Protein AF-A0A2X0PGD8-F1 (afdb_monomer)

Mean predicted aligned error: 7.4 Å

Radius of gyration: 25.06 Å; Cα contacts (8 Å, |Δi|>4): 424; chains: 1; bounding box: 66×35×77 Å

Sequence (257 aa):
MAQQRSFQKYVSKHHENDLFDAVASFIPDNLDELHLWSYNIDVDNLDEENVSFDDMKVEQVFVNGDTLTNDIEFDVLVSGAIYFSKCDRHNDYEDSCNAWFRVNCRATIDGELKNFKVHDVETYDKKKNRFHRRLSDALVPIISSEDVEFEAEQFLKLYFPVAMEIPQRIDPLLIAEKMGLTVEYHEISEDGNIFGQIYFHDALLDGKEIKAKTILIDPRVIESRGIGGLNNTIMHECVHWHKHRLAWTNVKYLDTK

Organism: NCBI:txid1358

Solvent-accessible surface area (backbone atoms only — not comparable to full-atom values): 14794 Å² total; per-residue (Å²): 130,84,79,82,49,34,51,46,62,48,46,55,72,75,41,44,65,66,53,46,55,52,51,53,61,47,46,59,83,38,53,90,77,48,90,72,73,59,96,87,50,72,66,94,74,64,60,54,90,41,51,48,68,45,80,72,41,78,76,47,57,46,36,46,49,83,55,91,63,50,56,41,48,32,38,38,32,33,35,28,36,38,38,39,52,48,80,58,101,85,50,78,46,76,52,68,44,80,49,48,33,34,36,34,33,36,30,32,55,72,51,48,84,37,76,73,40,79,77,47,77,43,77,58,52,91,86,65,74,94,56,89,50,39,26,44,55,55,43,39,66,66,77,53,88,86,43,49,67,58,53,52,50,53,52,34,57,72,58,44,45,65,58,79,78,44,95,64,86,84,58,42,66,61,35,32,49,72,71,68,35,44,81,45,78,43,84,73,39,98,85,61,83,44,49,56,49,64,30,67,48,69,44,74,57,98,87,42,80,42,54,47,45,29,33,40,29,19,66,65,33,40,80,76,48,31,70,67,39,42,43,48,41,51,41,51,40,47,50,46,50,73,55,34,42,70,31,57,52,24,47,78,53,53,68,64,128

Foldseek 3Di:
DPDDQFLLVLCCVPCVVVVQVQVQVVCLVQQVQPPDDDPPDPSVDAHSVQKGKDPKDFDDKWWAQPDQAQKIKIKTKIKTKIKGWDDDPPDIDIDIDIFIKIWIWIFGPQLDTHPIDTDDMDGDDPPDDPHPFTADRLRFTDADPVCPVVVVQVLCCQQPVVCVVDPDDDDLVSSLVSVVAAEDEDQDDPVSPDAKDAALAWDADPNDIDHHRYMYGHPCLCVVPNPVSVSVRSVVNSVCCRRCSNSPNNVVSSPDD

pLDDT: mean 87.61, std 11.21, range [31.97, 98.06]

Structure (mmCIF, N/CA/C/O backbone):
data_AF-A0A2X0PGD8-F1
#
_entry.id   AF-A0A2X0PGD8-F1
#
loop_
_atom_site.group_PDB
_atom_site.id
_atom_site.type_symbol
_atom_site.label_atom_id
_atom_site.label_alt_id
_atom_site.label_comp_id
_atom_site.label_asym_id
_atom_site.label_entity_id
_atom_site.label_seq_id
_atom_site.pdbx_PDB_ins_code
_atom_site.Cartn_x
_atom_site.Cartn_y
_atom_site.Cartn_z
_atom_site.occupancy
_atom_site.B_iso_or_equiv
_atom_site.auth_seq_id
_atom_site.auth_comp_id
_atom_site.auth_asym_id
_atom_site.auth_atom_id
_atom_site.pdbx_PDB_model_num
ATOM 1 N N . MET A 1 1 ? 16.081 -0.893 18.867 1.00 31.97 1 MET A N 1
ATOM 2 C CA . MET A 1 1 ? 15.947 -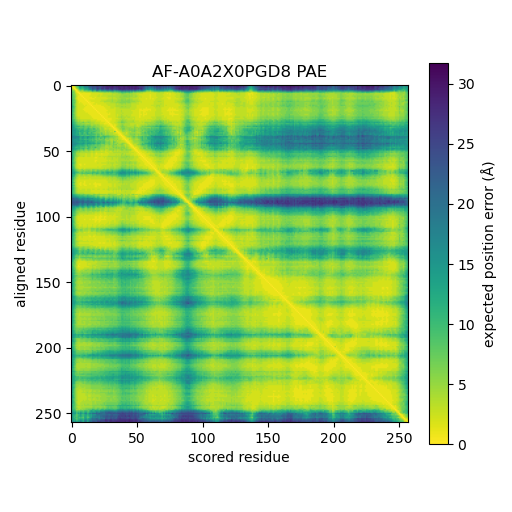0.095 17.631 1.00 31.97 1 MET A CA 1
ATOM 3 C C . MET A 1 1 ? 15.075 -0.900 16.689 1.00 31.97 1 MET A C 1
ATOM 5 O O . MET A 1 1 ? 15.482 -2.000 16.338 1.00 31.97 1 MET A O 1
ATOM 9 N N . ALA A 1 2 ? 13.852 -0.448 16.404 1.00 36.12 2 ALA A N 1
ATOM 10 C CA . ALA A 1 2 ? 12.969 -1.148 15.474 1.00 36.12 2 ALA A CA 1
ATOM 11 C C . ALA A 1 2 ? 13.623 -1.131 14.086 1.00 36.12 2 ALA A C 1
ATOM 13 O O . ALA A 1 2 ? 14.010 -0.066 13.606 1.00 36.12 2 ALA A O 1
ATOM 14 N N . GLN A 1 3 ? 13.829 -2.306 13.496 1.00 46.28 3 GLN A N 1
ATOM 15 C CA . GLN A 1 3 ? 14.356 -2.428 12.144 1.00 46.28 3 GLN A CA 1
ATOM 16 C C . GLN A 1 3 ? 13.395 -1.689 11.202 1.00 46.28 3 GLN A C 1
ATOM 18 O O . GLN A 1 3 ? 12.180 -1.854 11.283 1.00 46.28 3 GLN A O 1
ATOM 23 N N . GLN A 1 4 ? 13.924 -0.767 10.399 1.00 52.00 4 GLN A N 1
ATOM 24 C CA . GLN A 1 4 ? 13.104 0.088 9.549 1.00 52.00 4 GLN A CA 1
ATOM 25 C C . GLN A 1 4 ? 12.560 -0.762 8.390 1.00 52.00 4 GLN A C 1
ATOM 27 O O . GLN A 1 4 ? 13.315 -1.151 7.497 1.00 52.00 4 GLN A O 1
ATOM 32 N N . ARG A 1 5 ? 11.268 -1.095 8.465 1.00 75.56 5 ARG A N 1
ATOM 33 C CA . ARG A 1 5 ? 10.516 -1.873 7.471 1.00 75.56 5 ARG A CA 1
ATOM 34 C C . ARG A 1 5 ? 10.491 -1.122 6.142 1.00 75.56 5 ARG A C 1
ATOM 36 O O . ARG A 1 5 ? 10.136 0.054 6.130 1.00 75.56 5 ARG A O 1
ATOM 43 N N . SER A 1 6 ? 10.872 -1.793 5.059 1.00 87.50 6 SER A N 1
ATOM 44 C CA . SER A 1 6 ? 10.965 -1.186 3.728 1.00 87.50 6 SER A CA 1
ATOM 45 C C . SER A 1 6 ? 10.456 -2.150 2.667 1.00 87.50 6 SER A C 1
ATOM 47 O O . SER A 1 6 ? 11.091 -3.172 2.390 1.00 87.50 6 SER A O 1
ATOM 49 N N . PHE A 1 7 ? 9.299 -1.833 2.090 1.00 90.12 7 PHE A N 1
ATOM 50 C CA . PHE A 1 7 ? 8.720 -2.598 0.993 1.00 90.12 7 PHE A CA 1
ATOM 51 C C . PHE A 1 7 ? 9.596 -2.517 -0.257 1.00 90.12 7 PHE A C 1
ATOM 53 O O . PHE A 1 7 ? 9.789 -3.528 -0.928 1.00 90.12 7 PHE A O 1
ATOM 60 N N . GLN A 1 8 ? 10.220 -1.363 -0.511 1.00 92.50 8 GLN A N 1
ATOM 61 C CA . GLN A 1 8 ? 11.211 -1.217 -1.572 1.00 92.50 8 GLN A CA 1
ATOM 62 C C . GLN A 1 8 ? 12.334 -2.247 -1.430 1.00 92.50 8 GLN A C 1
ATOM 64 O O . GLN A 1 8 ? 12.582 -2.998 -2.368 1.00 92.50 8 GLN A O 1
ATOM 69 N N . LYS A 1 9 ? 12.978 -2.336 -0.256 1.00 90.94 9 LYS A N 1
ATOM 70 C CA . LYS A 1 9 ? 14.067 -3.306 -0.037 1.00 90.94 9 LYS A CA 1
ATOM 71 C C . LYS A 1 9 ? 13.612 -4.749 -0.220 1.00 90.94 9 LYS A C 1
ATOM 73 O O . LYS A 1 9 ? 14.384 -5.561 -0.719 1.00 90.94 9 LYS A O 1
ATOM 78 N N . TYR A 1 10 ? 12.387 -5.068 0.193 1.00 90.25 10 TYR A N 1
ATOM 79 C CA . TYR A 1 10 ? 11.816 -6.395 -0.011 1.00 90.25 10 TYR A CA 1
ATOM 80 C C . TYR A 1 10 ? 11.691 -6.718 -1.507 1.00 90.25 10 TYR A C 1
ATOM 82 O O . TYR A 1 10 ? 12.213 -7.737 -1.952 1.00 90.25 10 TYR A O 1
ATOM 90 N N . VAL A 1 11 ? 11.075 -5.827 -2.292 1.00 92.00 11 VAL A N 1
ATOM 91 C CA . VAL A 1 11 ? 10.918 -6.006 -3.745 1.00 92.00 11 VAL A CA 1
ATOM 92 C C . VAL A 1 11 ? 12.282 -6.130 -4.427 1.00 92.00 11 VAL A C 1
ATOM 94 O O . VAL A 1 11 ? 12.484 -7.067 -5.193 1.00 92.00 11 VAL A O 1
ATOM 97 N N . SER A 1 12 ? 13.241 -5.264 -4.081 1.00 92.31 12 SER A N 1
ATOM 98 C CA . SER A 1 12 ? 14.609 -5.329 -4.612 1.00 92.31 12 SER A CA 1
ATOM 99 C C . SER A 1 12 ? 15.312 -6.650 -4.314 1.00 92.31 12 SER A C 1
ATOM 101 O O . SER A 1 12 ? 16.103 -7.094 -5.122 1.00 92.31 12 SER A O 1
ATOM 103 N N . LYS A 1 13 ? 15.062 -7.277 -3.160 1.00 91.19 13 LYS A N 1
ATOM 104 C CA . LYS A 1 13 ? 15.737 -8.525 -2.771 1.00 91.19 13 LYS A CA 1
ATOM 105 C C . LYS A 1 13 ? 15.087 -9.768 -3.383 1.00 91.19 13 LYS A C 1
ATOM 107 O O . LYS A 1 13 ? 15.774 -10.754 -3.623 1.00 91.19 13 LYS A O 1
ATOM 112 N N . HIS A 1 14 ? 13.766 -9.756 -3.551 1.00 90.94 14 HIS A N 1
ATOM 113 C CA . HIS A 1 14 ? 12.995 -10.960 -3.874 1.00 90.94 14 HIS A CA 1
ATOM 114 C C . HIS A 1 14 ? 12.517 -11.036 -5.326 1.00 90.94 14 HIS A C 1
ATOM 116 O O . HIS A 1 14 ? 12.265 -12.140 -5.795 1.00 90.94 14 HIS A O 1
ATOM 122 N N . HIS A 1 15 ? 12.418 -9.902 -6.024 1.00 93.69 15 HIS A N 1
ATOM 123 C CA . HIS A 1 15 ? 11.853 -9.813 -7.375 1.00 93.69 15 HIS A CA 1
ATOM 124 C C . HIS A 1 15 ? 12.765 -9.070 -8.357 1.00 93.69 15 HIS A C 1
ATOM 126 O O . HIS A 1 15 ? 12.302 -8.575 -9.378 1.00 93.69 15 HIS A O 1
ATOM 132 N N . GLU A 1 16 ? 14.065 -8.977 -8.063 1.00 93.94 16 GLU A N 1
ATOM 133 C CA . GLU A 1 16 ? 15.040 -8.341 -8.957 1.00 93.94 16 GLU A CA 1
ATOM 134 C C . GLU A 1 16 ? 15.047 -8.995 -10.341 1.00 93.94 16 GLU A C 1
ATOM 136 O O . GLU A 1 16 ? 14.894 -8.300 -11.338 1.00 93.94 16 GLU A O 1
ATOM 141 N N . ASN A 1 17 ? 15.121 -10.327 -10.400 1.00 95.62 17 ASN A N 1
ATOM 142 C CA . ASN A 1 17 ? 15.120 -11.058 -11.669 1.00 95.62 17 ASN A CA 1
ATOM 143 C C . ASN A 1 17 ? 13.813 -10.853 -12.445 1.00 95.62 17 ASN A C 1
ATOM 145 O O . ASN A 1 17 ? 13.858 -10.586 -13.637 1.00 95.62 17 ASN A O 1
ATOM 149 N N . ASP A 1 18 ? 12.657 -10.901 -11.770 1.00 96.81 18 ASP A N 1
ATOM 150 C CA . ASP A 1 18 ? 11.362 -10.698 -12.434 1.00 96.81 18 ASP A CA 1
ATOM 151 C C . ASP A 1 18 ? 11.256 -9.293 -13.060 1.00 96.81 18 ASP A C 1
ATOM 153 O O . ASP A 1 18 ? 10.680 -9.119 -14.134 1.00 96.81 18 ASP A O 1
ATOM 157 N N . LEU A 1 19 ? 11.803 -8.278 -12.379 1.00 97.38 19 LEU A N 1
ATOM 158 C CA . LEU A 1 19 ? 11.851 -6.899 -12.871 1.00 97.38 19 LEU A CA 1
ATOM 159 C C . LEU A 1 19 ? 12.848 -6.747 -14.022 1.00 97.38 19 LEU A C 1
ATOM 161 O O . LEU A 1 19 ? 12.534 -6.085 -15.011 1.00 97.38 19 LEU A O 1
ATOM 165 N N . PHE A 1 20 ? 14.024 -7.363 -13.893 1.00 97.31 20 PHE A N 1
ATOM 166 C CA . PHE A 1 20 ? 15.056 -7.355 -14.921 1.00 97.31 20 PHE A CA 1
ATOM 167 C C . PHE A 1 20 ? 14.544 -7.994 -16.209 1.00 97.31 20 PHE A C 1
ATOM 169 O O . PHE A 1 20 ? 14.575 -7.350 -17.253 1.00 97.31 20 PHE A O 1
ATOM 176 N N . ASP A 1 21 ? 13.995 -9.207 -16.124 1.00 96.81 21 ASP A N 1
ATOM 177 C CA . ASP A 1 21 ? 13.485 -9.956 -17.272 1.00 96.81 21 ASP A CA 1
ATOM 178 C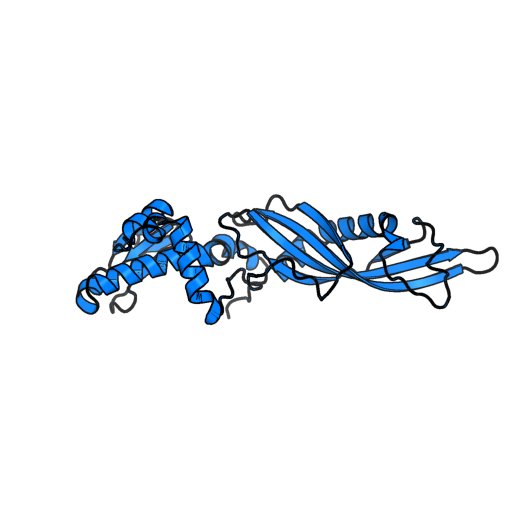 C . ASP A 1 21 ? 12.382 -9.174 -17.999 1.00 96.81 21 ASP A C 1
ATOM 180 O O . ASP A 1 21 ? 12.345 -9.136 -19.232 1.00 96.81 21 ASP A O 1
ATOM 184 N N . ALA A 1 22 ? 11.504 -8.501 -17.248 1.00 97.12 22 ALA A N 1
ATOM 185 C CA . ALA A 1 22 ? 10.444 -7.682 -17.823 1.00 97.12 22 ALA A CA 1
ATOM 186 C C . ALA A 1 22 ? 10.979 -6.456 -18.577 1.00 97.12 22 ALA A C 1
ATOM 188 O O . ALA A 1 22 ? 10.507 -6.162 -19.674 1.00 97.12 22 ALA A O 1
ATOM 189 N N . VAL A 1 23 ? 11.964 -5.746 -18.018 1.00 96.56 23 VAL A N 1
ATOM 190 C CA . VAL A 1 23 ? 12.560 -4.571 -18.676 1.00 96.56 23 VAL A CA 1
ATOM 191 C C . VAL A 1 23 ? 13.444 -4.977 -19.852 1.00 96.56 23 VAL A C 1
ATOM 193 O O . VAL A 1 23 ? 13.346 -4.374 -20.918 1.00 96.56 23 VAL A O 1
ATOM 196 N N . ALA A 1 24 ? 14.252 -6.024 -19.696 1.00 94.94 24 ALA A N 1
ATOM 197 C CA . ALA A 1 24 ? 15.089 -6.560 -20.762 1.00 94.94 24 ALA A CA 1
ATOM 198 C C . ALA A 1 24 ? 14.248 -7.038 -21.956 1.00 94.94 24 ALA A C 1
ATOM 200 O O . ALA A 1 24 ? 14.644 -6.824 -23.095 1.00 94.94 24 ALA A O 1
ATOM 201 N N . SER A 1 25 ? 13.065 -7.614 -21.707 1.00 94.06 25 SER A N 1
ATOM 202 C CA . SER A 1 25 ? 12.127 -7.999 -22.772 1.00 94.06 25 SER A CA 1
ATOM 203 C C . SER A 1 25 ? 11.407 -6.801 -23.402 1.00 94.06 25 SER A C 1
ATOM 205 O O . SER A 1 25 ? 11.038 -6.860 -24.566 1.00 94.06 25 SER A O 1
ATOM 207 N N . PHE A 1 26 ? 11.202 -5.710 -22.656 1.00 94.06 26 PHE A N 1
ATOM 208 C CA . PHE A 1 26 ? 10.550 -4.496 -23.159 1.00 94.06 26 PHE A CA 1
ATOM 209 C C . PHE A 1 26 ? 11.436 -3.710 -24.135 1.00 94.06 26 PHE A C 1
ATOM 211 O O . PHE A 1 26 ? 10.928 -3.135 -25.093 1.00 94.06 26 PHE A O 1
ATOM 218 N N . ILE A 1 27 ? 12.748 -3.658 -23.890 1.00 92.12 27 ILE A N 1
ATOM 219 C CA . ILE A 1 27 ? 13.671 -2.777 -24.620 1.00 92.12 27 ILE A CA 1
ATOM 220 C C . ILE A 1 27 ? 13.708 -3.046 -26.138 1.00 92.12 27 ILE A C 1
ATOM 222 O O . ILE A 1 27 ? 13.494 -2.085 -26.878 1.00 92.12 27 ILE A O 1
ATOM 226 N N . PRO A 1 28 ? 13.930 -4.287 -26.624 1.00 87.31 28 PRO A N 1
ATOM 227 C CA . PRO A 1 28 ? 14.008 -4.567 -28.060 1.00 87.31 28 PRO A CA 1
ATOM 228 C C . PRO A 1 28 ? 12.726 -4.198 -28.816 1.00 87.31 28 PRO A C 1
ATOM 230 O O . PRO A 1 28 ? 12.788 -3.572 -29.868 1.00 87.31 28 PRO A O 1
ATOM 233 N N . ASP A 1 29 ? 11.562 -4.482 -28.227 1.00 87.38 29 ASP A N 1
ATOM 234 C CA . ASP A 1 29 ? 10.258 -4.227 -28.852 1.00 87.38 29 ASP A CA 1
ATOM 235 C C . ASP A 1 29 ? 9.881 -2.730 -28.899 1.00 87.38 29 ASP A C 1
ATOM 237 O O . ASP A 1 29 ? 8.901 -2.360 -29.549 1.00 87.38 29 ASP A O 1
ATOM 241 N N . ASN A 1 30 ? 10.610 -1.860 -28.185 1.00 88.69 30 ASN A N 1
ATOM 242 C CA . ASN A 1 30 ? 10.226 -0.460 -27.962 1.00 88.69 30 ASN A CA 1
ATOM 243 C C . ASN A 1 30 ? 11.381 0.532 -28.173 1.00 88.69 30 ASN A C 1
ATOM 245 O O . ASN A 1 30 ? 11.340 1.630 -27.616 1.00 88.69 30 ASN A O 1
ATOM 249 N N . LEU A 1 31 ? 12.400 0.185 -28.972 1.00 84.00 31 LEU A N 1
ATOM 250 C CA . LEU A 1 31 ? 13.581 1.034 -29.202 1.00 84.00 31 LEU A CA 1
ATOM 251 C C . LEU A 1 31 ? 13.226 2.478 -29.598 1.00 84.00 31 LEU A C 1
ATOM 253 O O . LEU A 1 31 ? 13.825 3.408 -29.067 1.00 84.00 31 LEU A O 1
ATOM 257 N N . ASP A 1 32 ? 12.202 2.673 -30.435 1.00 80.88 32 ASP A N 1
ATOM 258 C CA . ASP A 1 32 ? 11.732 4.000 -30.870 1.00 80.88 32 ASP A CA 1
ATOM 259 C C . ASP A 1 32 ? 11.193 4.874 -29.718 1.00 80.88 32 ASP A C 1
ATOM 261 O O . ASP A 1 32 ? 11.195 6.106 -29.792 1.00 80.88 32 ASP A O 1
ATOM 265 N N . GLU A 1 33 ? 10.695 4.251 -28.645 1.00 82.12 33 GLU A N 1
ATOM 266 C CA . GLU A 1 33 ? 10.201 4.949 -27.452 1.00 82.12 33 GLU A CA 1
ATOM 267 C C . GLU A 1 33 ? 11.322 5.265 -26.458 1.00 82.12 33 GLU A C 1
ATOM 269 O O . GLU A 1 33 ? 11.192 6.159 -25.611 1.00 82.12 33 GLU A O 1
ATOM 274 N N . LEU A 1 34 ? 12.432 4.533 -26.548 1.00 81.06 34 LEU A N 1
ATOM 275 C CA . LEU A 1 34 ? 13.621 4.789 -25.763 1.00 81.06 34 LEU A CA 1
ATOM 276 C C . LEU A 1 34 ? 14.305 6.004 -26.386 1.00 81.06 34 LEU A C 1
ATOM 278 O O . LEU A 1 34 ? 14.819 5.954 -27.495 1.00 81.06 34 LEU A O 1
ATOM 282 N N . HIS A 1 35 ? 14.323 7.131 -25.675 1.00 76.19 35 HIS A N 1
ATOM 283 C CA . HIS A 1 35 ? 15.084 8.319 -26.075 1.00 76.19 35 HIS A CA 1
ATOM 284 C C . HIS A 1 35 ? 16.604 8.081 -25.937 1.00 76.19 35 HIS A C 1
ATOM 286 O O . HIS A 1 35 ? 17.286 8.769 -25.170 1.00 76.19 35 HIS A O 1
ATOM 292 N N . LEU A 1 36 ? 17.116 7.063 -26.635 1.00 81.44 36 LEU A N 1
ATOM 293 C CA . LEU A 1 36 ? 18.520 6.689 -26.709 1.00 81.44 36 LEU A CA 1
ATOM 294 C C . LEU A 1 36 ? 19.302 7.814 -27.379 1.00 81.44 36 LEU A C 1
ATOM 296 O O . LEU A 1 36 ? 18.790 8.563 -28.211 1.00 81.44 36 LEU A O 1
ATOM 300 N N . TRP A 1 37 ? 20.567 7.941 -27.007 1.00 79.50 37 TRP A N 1
ATOM 301 C CA . TRP A 1 37 ? 21.459 8.901 -27.634 1.00 79.50 37 TRP A CA 1
ATOM 302 C C . TRP A 1 37 ? 22.889 8.377 -27.597 1.00 79.50 37 TRP A C 1
ATOM 304 O O . TRP A 1 37 ? 23.337 7.824 -26.594 1.00 79.50 37 TRP A O 1
ATOM 314 N N . SER A 1 38 ? 23.612 8.581 -28.695 1.00 81.38 38 SER A N 1
ATOM 315 C CA . SER A 1 38 ? 25.042 8.310 -28.801 1.00 81.38 38 SER A CA 1
ATOM 316 C C . SER A 1 38 ? 25.682 9.299 -29.766 1.00 81.38 38 SER A C 1
ATOM 318 O O . SER A 1 38 ? 25.062 9.749 -30.729 1.00 81.38 38 SER A O 1
ATOM 320 N N . TYR A 1 39 ? 26.939 9.653 -29.501 1.00 77.69 39 TYR A N 1
ATOM 321 C CA . TYR A 1 39 ? 27.748 10.448 -30.429 1.00 77.69 39 TYR A CA 1
ATOM 322 C C . TYR A 1 39 ? 28.462 9.587 -31.478 1.00 77.69 39 TYR A C 1
ATOM 324 O O . TYR A 1 39 ? 28.937 10.124 -32.478 1.00 77.69 39 TYR A O 1
ATOM 332 N N . ASN A 1 40 ? 28.565 8.278 -31.238 1.00 79.62 40 ASN A N 1
ATOM 333 C CA . ASN A 1 40 ? 29.384 7.357 -32.026 1.00 79.62 40 ASN A CA 1
ATOM 334 C C . ASN A 1 40 ? 28.542 6.355 -32.824 1.00 79.62 40 ASN A C 1
ATOM 336 O O . ASN A 1 40 ? 29.011 5.848 -33.841 1.00 79.62 40 ASN A O 1
ATOM 340 N N . ILE A 1 41 ? 27.316 6.076 -32.374 1.00 80.31 41 ILE A N 1
ATOM 341 C CA . ILE A 1 41 ? 26.418 5.084 -32.962 1.00 80.31 41 ILE A CA 1
ATOM 342 C C . ILE A 1 41 ? 25.120 5.772 -33.391 1.00 80.31 41 ILE A C 1
ATOM 344 O O . ILE A 1 41 ? 24.530 6.545 -32.640 1.00 80.31 41 ILE A O 1
ATOM 348 N N . ASP A 1 42 ? 24.677 5.480 -34.612 1.00 79.12 42 ASP A N 1
ATOM 349 C CA . ASP A 1 42 ? 23.350 5.860 -35.100 1.00 79.12 42 ASP A CA 1
ATOM 350 C C . ASP A 1 42 ? 22.292 4.968 -34.436 1.00 79.12 42 ASP A C 1
ATOM 352 O O . ASP A 1 42 ? 22.030 3.857 -34.906 1.00 79.12 42 ASP A O 1
ATOM 356 N N . VAL A 1 43 ? 21.772 5.436 -33.297 1.00 78.00 43 VAL A N 1
ATOM 357 C CA . VAL A 1 43 ? 20.822 4.706 -32.442 1.00 78.00 43 VAL A CA 1
ATOM 358 C C . VAL A 1 43 ? 19.450 4.513 -33.090 1.00 78.00 43 VAL A C 1
ATOM 360 O O . VAL A 1 43 ? 18.759 3.564 -32.740 1.00 78.00 43 VAL A O 1
ATOM 363 N N . ASP A 1 44 ? 19.100 5.343 -34.079 1.00 75.75 44 ASP A N 1
ATOM 364 C CA . ASP A 1 44 ? 17.830 5.263 -34.816 1.00 75.75 44 ASP A CA 1
ATOM 365 C C . ASP A 1 44 ? 17.802 4.076 -35.806 1.00 75.75 44 ASP A C 1
ATOM 367 O O . ASP A 1 44 ? 16.763 3.758 -36.376 1.00 75.75 44 ASP A O 1
ATOM 371 N N . ASN A 1 45 ? 18.949 3.423 -36.041 1.00 75.94 45 ASN A N 1
ATOM 372 C CA . ASN A 1 45 ? 19.105 2.274 -36.941 1.00 75.94 45 ASN A CA 1
ATOM 373 C C . ASN A 1 45 ? 19.859 1.118 -36.252 1.00 75.94 45 ASN A C 1
ATOM 375 O O . ASN A 1 45 ? 20.800 0.553 -36.828 1.00 75.94 45 ASN A O 1
ATOM 379 N N . LEU A 1 46 ? 19.509 0.823 -34.997 1.00 77.69 46 LEU A N 1
ATOM 380 C CA . LEU A 1 46 ? 20.024 -0.328 -34.254 1.00 77.69 46 LEU A CA 1
ATOM 381 C C . LEU A 1 46 ? 19.185 -1.579 -34.522 1.00 77.69 46 LEU A C 1
ATOM 383 O O . LEU A 1 46 ? 17.959 -1.526 -34.514 1.00 77.69 46 LEU A O 1
ATOM 387 N N . ASP A 1 47 ? 19.862 -2.711 -34.708 1.00 79.56 47 ASP A N 1
ATOM 388 C CA . ASP A 1 47 ? 19.206 -4.016 -34.680 1.00 79.56 47 ASP A CA 1
ATOM 389 C C . ASP A 1 47 ? 18.966 -4.428 -33.222 1.00 79.56 47 ASP A C 1
ATOM 391 O O . ASP A 1 47 ? 19.852 -4.278 -32.378 1.00 79.56 47 ASP A O 1
ATOM 395 N N . GLU A 1 48 ? 17.798 -5.005 -32.945 1.00 78.25 48 GLU A N 1
ATOM 396 C CA . GLU A 1 48 ? 17.386 -5.499 -31.622 1.00 78.25 48 GLU A CA 1
ATOM 397 C C . GLU A 1 48 ? 18.428 -6.424 -30.968 1.00 78.25 48 GLU A C 1
ATOM 399 O O . GLU A 1 48 ? 18.680 -6.333 -29.769 1.00 78.25 48 GLU A O 1
ATOM 404 N N . GLU A 1 49 ? 19.090 -7.275 -31.762 1.00 81.75 49 GLU A N 1
ATOM 405 C CA . GLU A 1 49 ? 20.112 -8.227 -31.297 1.00 81.75 49 GLU A CA 1
ATOM 406 C C . GLU A 1 49 ? 21.376 -7.550 -30.741 1.00 81.75 49 GLU A C 1
ATOM 408 O O . GLU A 1 49 ? 22.144 -8.173 -30.007 1.00 81.75 49 GLU A O 1
ATOM 413 N N . ASN A 1 50 ? 21.596 -6.278 -31.081 1.00 84.50 50 ASN A N 1
ATOM 414 C CA . ASN A 1 50 ? 22.765 -5.513 -30.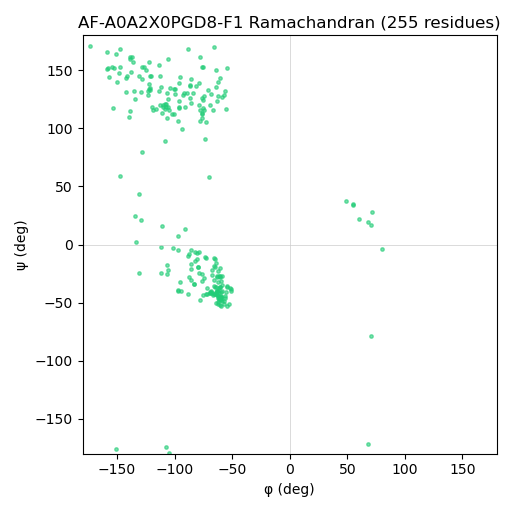660 1.00 84.50 50 ASN A CA 1
ATOM 415 C C . ASN A 1 50 ? 22.495 -4.632 -29.438 1.00 84.50 50 ASN A C 1
ATOM 417 O O . ASN A 1 50 ? 23.365 -3.834 -29.084 1.00 84.50 50 ASN A O 1
ATOM 421 N N . VAL A 1 51 ? 21.319 -4.756 -28.816 1.00 87.56 51 VAL A N 1
ATOM 422 C CA . VAL A 1 51 ? 20.919 -3.997 -27.630 1.00 87.56 51 VAL A CA 1
ATOM 423 C C . VAL A 1 51 ? 20.784 -4.942 -26.440 1.00 87.56 51 VAL A C 1
ATOM 425 O O . VAL A 1 51 ? 20.146 -5.988 -26.520 1.00 87.56 51 VAL A O 1
ATOM 428 N N . SER A 1 52 ? 21.374 -4.571 -25.309 1.00 89.88 52 SER A N 1
ATOM 429 C CA . SER A 1 52 ? 21.240 -5.308 -24.055 1.00 89.88 52 SER A CA 1
ATOM 430 C C . SER A 1 52 ? 21.030 -4.366 -22.874 1.00 89.88 52 SER A C 1
ATOM 432 O O . SER A 1 52 ? 21.290 -3.165 -22.947 1.00 89.88 52 SER A O 1
ATOM 434 N N . PHE A 1 53 ? 20.516 -4.915 -21.777 1.00 93.94 53 PHE A N 1
ATOM 435 C CA . PHE A 1 53 ? 20.220 -4.186 -20.549 1.00 93.94 53 PHE A CA 1
ATOM 436 C C . PHE A 1 53 ? 20.968 -4.823 -19.385 1.00 93.94 53 PHE A C 1
ATOM 438 O O . PHE A 1 53 ? 20.922 -6.041 -19.232 1.00 93.94 53 PHE A O 1
ATOM 445 N N . ASP A 1 54 ? 21.644 -4.011 -18.577 1.00 94.00 54 ASP A N 1
ATOM 446 C CA . ASP A 1 54 ? 22.339 -4.461 -17.368 1.00 94.00 54 ASP A CA 1
ATOM 447 C C . ASP A 1 54 ? 22.393 -3.337 -16.317 1.00 94.00 54 ASP A C 1
ATOM 449 O O . ASP A 1 54 ? 21.799 -2.266 -16.488 1.00 94.00 54 ASP A O 1
ATOM 453 N N . ASP A 1 55 ? 23.078 -3.584 -15.200 1.00 94.50 55 ASP A N 1
ATOM 454 C CA . ASP A 1 55 ? 23.251 -2.647 -14.085 1.00 94.50 55 ASP A CA 1
ATOM 455 C C . ASP A 1 55 ? 21.909 -2.135 -13.525 1.00 94.50 55 ASP A C 1
ATOM 457 O O . ASP A 1 55 ? 21.781 -0.986 -13.082 1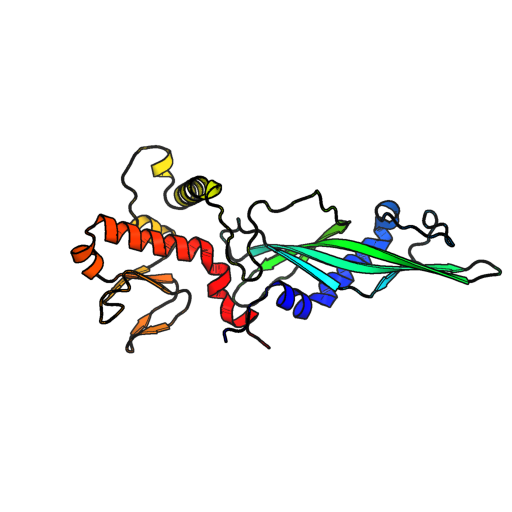.00 94.50 55 ASP A O 1
ATOM 461 N N . MET A 1 56 ? 20.880 -2.993 -13.545 1.00 96.44 56 MET A N 1
ATOM 462 C CA . MET A 1 56 ? 19.554 -2.628 -13.063 1.00 96.44 56 MET A CA 1
ATOM 463 C C . MET A 1 56 ? 19.582 -2.329 -11.563 1.00 96.44 56 MET A C 1
ATOM 465 O O . MET A 1 56 ? 20.108 -3.084 -10.748 1.00 96.44 56 MET A O 1
ATOM 469 N N . LYS A 1 57 ? 18.916 -1.245 -11.175 1.00 96.25 57 LYS A N 1
ATOM 470 C CA . LYS A 1 57 ? 18.714 -0.863 -9.787 1.00 96.25 57 LYS A CA 1
ATOM 471 C C . LYS A 1 57 ? 17.280 -0.430 -9.541 1.00 96.25 57 LYS A C 1
ATOM 473 O O . LYS A 1 57 ? 16.734 0.425 -10.232 1.00 96.25 57 LYS A O 1
ATOM 478 N N . VAL A 1 58 ? 16.684 -0.961 -8.476 1.00 96.25 58 VAL A N 1
ATOM 479 C CA . VAL A 1 58 ? 15.393 -0.479 -7.973 1.00 96.25 58 VAL A CA 1
ATOM 480 C C . VAL A 1 58 ? 15.596 0.840 -7.231 1.00 96.25 58 VAL A C 1
ATOM 482 O O . VAL A 1 58 ? 16.192 0.884 -6.151 1.00 96.25 58 VAL A O 1
ATOM 485 N N . GLU A 1 59 ? 15.064 1.919 -7.793 1.00 95.19 59 GLU A N 1
ATOM 486 C CA . GLU A 1 59 ? 15.186 3.263 -7.229 1.00 95.19 59 GLU A CA 1
ATOM 487 C C . GLU A 1 59 ? 14.064 3.570 -6.240 1.00 95.19 59 GLU A C 1
ATOM 489 O O . GLU A 1 59 ? 14.318 4.137 -5.175 1.00 95.19 59 GLU A O 1
ATOM 494 N N . GLN A 1 60 ? 12.824 3.191 -6.566 1.00 93.25 60 GLN A N 1
ATOM 495 C CA . GLN A 1 60 ? 11.664 3.498 -5.732 1.00 93.25 60 GLN A CA 1
ATOM 496 C C . GLN A 1 60 ? 10.489 2.555 -5.993 1.00 93.25 60 GLN A C 1
ATOM 498 O O . GLN A 1 60 ? 10.312 2.072 -7.106 1.00 93.25 60 GLN A O 1
ATOM 503 N N . VAL A 1 61 ? 9.643 2.344 -4.982 1.00 93.94 61 VAL A N 1
ATOM 504 C CA . VAL A 1 61 ? 8.369 1.624 -5.124 1.00 93.94 61 VAL A CA 1
ATOM 505 C C . VAL A 1 61 ? 7.208 2.513 -4.683 1.00 93.94 61 VAL A C 1
ATOM 507 O O . VAL A 1 61 ? 7.269 3.152 -3.632 1.00 93.94 61 VAL A O 1
ATOM 510 N N . PHE A 1 62 ? 6.141 2.550 -5.479 1.00 92.94 62 PHE A N 1
ATOM 511 C CA . PHE A 1 62 ? 4.904 3.259 -5.164 1.00 92.94 62 PHE A CA 1
ATOM 512 C C . PHE A 1 62 ? 3.740 2.287 -5.098 1.00 92.94 62 PHE A C 1
ATOM 514 O O . PHE A 1 62 ? 3.363 1.715 -6.111 1.00 92.94 62 PHE A O 1
ATOM 521 N N . VAL A 1 63 ? 3.134 2.143 -3.922 1.00 92.31 63 VAL A N 1
ATOM 522 C CA . VAL A 1 63 ? 1.987 1.248 -3.729 1.00 92.31 63 VAL A CA 1
ATOM 523 C C . VAL A 1 63 ? 0.691 2.045 -3.749 1.00 92.31 63 VAL A C 1
ATOM 525 O O . VAL A 1 63 ? 0.586 3.080 -3.079 1.00 92.31 63 VAL A O 1
ATOM 528 N N . ASN A 1 64 ? -0.294 1.550 -4.495 1.00 90.69 64 ASN A N 1
ATOM 529 C CA . ASN A 1 64 ? -1.640 2.101 -4.525 1.00 90.69 64 ASN A CA 1
ATOM 530 C C . ASN A 1 64 ? -2.333 1.895 -3.165 1.00 90.69 64 ASN A C 1
ATOM 532 O O . ASN A 1 64 ? -2.576 0.765 -2.743 1.00 90.69 64 ASN A O 1
ATOM 536 N N . GLY A 1 65 ? -2.646 2.991 -2.472 1.00 84.19 65 GLY A N 1
ATOM 537 C CA . GLY A 1 65 ? -3.278 2.979 -1.153 1.00 84.19 65 GLY A CA 1
ATOM 538 C C . GLY A 1 65 ? -4.802 2.886 -1.163 1.00 84.19 65 GLY A C 1
ATOM 539 O O . GLY A 1 65 ? -5.394 2.761 -0.093 1.00 84.19 65 GLY A O 1
ATOM 540 N N . ASP A 1 66 ? -5.437 2.915 -2.337 1.00 78.62 66 ASP A N 1
ATOM 541 C CA . ASP A 1 66 ? -6.899 2.854 -2.467 1.00 78.62 66 ASP A CA 1
ATOM 542 C C . ASP A 1 66 ? -7.453 1.417 -2.391 1.00 78.62 66 ASP A C 1
ATOM 544 O O . ASP A 1 66 ? -8.667 1.211 -2.348 1.00 78.62 66 ASP A O 1
ATOM 548 N N . THR A 1 67 ? -6.590 0.393 -2.348 1.00 77.62 67 THR A N 1
ATOM 549 C CA . THR A 1 67 ? -7.050 -1.000 -2.267 1.00 77.62 67 THR A CA 1
ATOM 550 C C . THR A 1 67 ? -7.651 -1.336 -0.900 1.00 77.62 67 THR A C 1
ATOM 552 O O . THR A 1 67 ? -7.095 -1.070 0.171 1.00 77.62 67 THR A O 1
ATOM 555 N N . LEU A 1 68 ? -8.813 -1.987 -0.940 1.00 73.94 68 LEU A N 1
ATOM 556 C CA . LEU A 1 68 ? -9.548 -2.500 0.223 1.00 73.94 68 LEU A CA 1
ATOM 557 C C . LEU A 1 68 ? -9.274 -3.980 0.487 1.00 73.94 68 LEU A C 1
ATOM 559 O O . LEU A 1 68 ? -9.714 -4.534 1.494 1.00 73.94 68 LEU A O 1
ATOM 563 N N . THR A 1 69 ? -8.515 -4.605 -0.404 1.00 82.06 69 THR A N 1
ATOM 564 C CA . THR A 1 69 ? -8.167 -6.017 -0.331 1.00 82.06 69 THR A CA 1
ATOM 565 C C . THR A 1 69 ? -6.701 -6.169 0.062 1.00 82.06 69 THR A C 1
ATOM 567 O O . THR A 1 69 ? -6.033 -5.191 0.417 1.00 82.06 69 THR A O 1
ATOM 570 N N . ASN A 1 70 ? -6.233 -7.411 0.049 1.00 85.00 70 ASN A N 1
ATOM 571 C CA . ASN A 1 70 ? -4.818 -7.737 0.141 1.00 85.00 70 ASN A CA 1
ATOM 572 C C . ASN A 1 70 ? -4.146 -7.757 -1.240 1.00 85.00 70 ASN A C 1
ATOM 574 O O . ASN A 1 70 ? -2.924 -7.846 -1.307 1.00 85.00 70 ASN A O 1
ATOM 578 N N . ASP A 1 71 ? -4.920 -7.653 -2.323 1.00 90.31 71 ASP A N 1
ATOM 579 C CA . ASP A 1 71 ? -4.385 -7.493 -3.666 1.00 90.31 71 ASP A CA 1
ATOM 580 C C . ASP A 1 71 ? -3.972 -6.036 -3.856 1.00 90.31 71 ASP A C 1
ATOM 582 O O . ASP A 1 71 ? -4.771 -5.102 -3.710 1.00 90.31 71 ASP A O 1
ATOM 586 N N . ILE A 1 72 ? -2.690 -5.852 -4.139 1.00 91.88 72 ILE A N 1
ATOM 587 C CA . ILE A 1 72 ? -2.065 -4.555 -4.317 1.00 91.88 72 ILE A CA 1
ATOM 588 C C . ILE A 1 72 ? -1.632 -4.381 -5.766 1.00 91.88 72 ILE A C 1
ATOM 590 O O . ILE A 1 72 ? -1.175 -5.312 -6.432 1.00 91.88 72 ILE A O 1
ATOM 594 N N . GLU A 1 73 ? -1.749 -3.146 -6.225 1.00 94.50 73 GLU A N 1
ATOM 595 C CA . GLU A 1 73 ? -1.127 -2.661 -7.447 1.00 94.50 73 GLU A CA 1
ATOM 596 C C . GLU A 1 73 ? -0.048 -1.663 -7.044 1.00 94.50 73 GLU A C 1
ATOM 598 O O . GLU A 1 73 ? -0.246 -0.847 -6.136 1.00 94.50 73 GLU A O 1
ATOM 603 N N . PHE A 1 74 ? 1.116 -1.764 -7.668 1.00 94.75 74 PHE A N 1
ATOM 604 C CA . PHE A 1 74 ? 2.246 -0.917 -7.338 1.00 94.75 74 PHE A CA 1
ATOM 605 C C . PHE A 1 74 ? 3.159 -0.733 -8.538 1.00 94.75 74 PHE A C 1
ATOM 607 O O . PHE A 1 74 ? 3.258 -1.598 -9.400 1.00 94.75 74 PHE A O 1
ATOM 614 N N . ASP A 1 75 ? 3.843 0.399 -8.563 1.00 95.69 75 ASP A N 1
ATOM 615 C CA . ASP A 1 75 ? 4.843 0.716 -9.565 1.00 95.69 75 ASP A CA 1
ATOM 616 C C . ASP A 1 75 ? 6.228 0.564 -8.948 1.00 95.69 75 ASP A C 1
ATOM 618 O O . ASP A 1 75 ? 6.489 1.073 -7.853 1.00 95.69 75 ASP A O 1
ATOM 622 N N . VAL A 1 76 ? 7.131 -0.083 -9.673 1.00 96.50 76 VAL A N 1
ATOM 623 C CA . VAL A 1 76 ? 8.553 -0.146 -9.356 1.00 96.50 76 VAL A CA 1
ATOM 624 C C . VAL A 1 76 ? 9.295 0.729 -10.356 1.00 96.50 76 VAL A C 1
ATOM 626 O O . VAL A 1 76 ? 9.232 0.506 -11.562 1.00 96.50 76 VAL A O 1
ATOM 629 N N . LEU A 1 77 ? 9.975 1.758 -9.857 1.00 96.25 77 LEU A N 1
ATOM 630 C CA . LEU A 1 77 ? 10.907 2.541 -10.653 1.00 96.25 77 LEU A CA 1
ATOM 631 C C . LEU A 1 77 ? 12.264 1.859 -10.638 1.00 96.25 77 LEU A C 1
ATOM 633 O O . LEU A 1 77 ? 12.859 1.693 -9.568 1.00 96.25 77 LEU A O 1
ATOM 637 N N . VAL A 1 78 ? 12.750 1.518 -11.823 1.00 96.94 78 VAL A N 1
ATOM 638 C CA . VAL A 1 78 ? 14.082 0.953 -12.008 1.00 96.94 78 VAL A CA 1
ATOM 639 C C . VAL A 1 78 ? 14.909 1.846 -12.920 1.00 96.94 78 VAL A C 1
ATOM 641 O O . VAL A 1 78 ? 14.385 2.474 -13.839 1.00 96.94 78 VAL A O 1
ATOM 644 N N . SER A 1 79 ? 16.200 1.927 -12.638 1.00 96.12 79 SER A N 1
ATOM 645 C CA . SER A 1 79 ? 17.205 2.520 -13.512 1.00 96.12 79 SER A CA 1
ATOM 646 C C . SER A 1 79 ? 18.146 1.416 -13.990 1.00 96.12 79 SER A C 1
ATOM 648 O O . SER A 1 79 ? 18.263 0.391 -13.324 1.00 96.12 79 SER A O 1
ATOM 650 N N . GLY A 1 80 ? 18.790 1.593 -15.137 1.00 94.69 80 GLY A N 1
ATOM 651 C CA . GLY A 1 80 ? 19.823 0.671 -15.608 1.00 94.69 80 GLY A CA 1
ATOM 652 C C . GLY A 1 80 ? 20.505 1.178 -16.870 1.00 94.69 80 GLY A C 1
ATOM 653 O O . GLY A 1 80 ? 20.077 2.183 -17.454 1.00 94.69 80 GLY A O 1
ATOM 654 N N . ALA A 1 81 ? 21.573 0.495 -17.260 1.00 94.25 81 ALA A N 1
ATOM 655 C CA . ALA A 1 81 ? 22.345 0.811 -18.446 1.00 94.25 81 ALA A CA 1
ATOM 656 C C . ALA A 1 81 ? 21.828 -0.002 -19.636 1.00 94.25 81 ALA A C 1
ATOM 658 O O . ALA A 1 81 ? 21.693 -1.223 -19.573 1.00 94.25 81 ALA A O 1
ATOM 659 N N . ILE A 1 82 ? 21.542 0.694 -20.731 1.00 92.00 82 ILE A N 1
ATOM 660 C CA . ILE A 1 82 ? 21.290 0.082 -22.031 1.00 92.00 82 ILE A CA 1
ATOM 661 C C . ILE A 1 82 ? 22.605 0.135 -22.791 1.00 92.00 82 ILE A C 1
ATOM 663 O O . ILE A 1 82 ? 23.106 1.229 -23.060 1.00 92.00 82 ILE A O 1
ATOM 667 N N . TYR A 1 83 ? 23.146 -1.029 -23.121 1.00 89.81 83 TYR A N 1
ATOM 668 C CA . TYR A 1 83 ? 24.329 -1.176 -23.953 1.00 89.81 83 TYR A CA 1
ATOM 669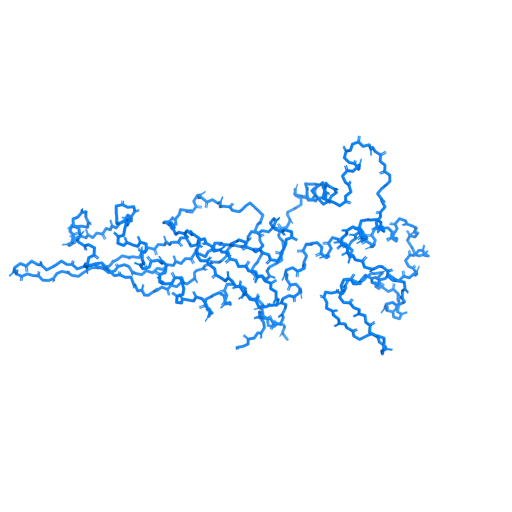 C C . TYR A 1 83 ? 23.897 -1.436 -25.379 1.00 89.81 83 TYR A C 1
ATOM 671 O O . TYR A 1 83 ? 22.961 -2.194 -25.629 1.00 89.81 83 TYR A O 1
ATOM 679 N N . PHE A 1 84 ? 24.591 -0.816 -26.318 1.00 87.75 84 PHE A N 1
ATOM 680 C CA . PHE A 1 84 ? 24.353 -1.062 -27.724 1.00 87.75 84 PHE A CA 1
ATOM 681 C C . PHE A 1 84 ? 25.662 -1.047 -28.494 1.00 87.75 84 PHE A C 1
ATOM 683 O O . PHE A 1 84 ? 26.588 -0.289 -28.191 1.00 87.75 84 PHE A O 1
ATOM 690 N N . SER A 1 85 ? 25.740 -1.924 -29.488 1.00 84.19 85 SER A N 1
ATOM 691 C CA . SER A 1 85 ? 26.939 -2.101 -30.297 1.00 84.19 85 SER A CA 1
ATOM 692 C C . SER A 1 85 ? 26.631 -2.014 -31.785 1.00 84.19 85 SER A C 1
ATOM 694 O O . SER A 1 85 ? 25.516 -2.267 -32.239 1.00 84.19 85 SER A O 1
ATOM 696 N N . LYS A 1 86 ? 27.628 -1.611 -32.568 1.00 78.44 86 LYS A N 1
ATOM 697 C CA . LYS A 1 86 ? 27.559 -1.634 -34.025 1.00 78.44 86 LYS A CA 1
ATOM 698 C C . LYS A 1 86 ? 28.887 -2.114 -34.578 1.00 78.44 86 LYS A C 1
ATOM 700 O O . LYS A 1 86 ? 29.901 -1.427 -34.456 1.00 78.44 86 LYS A O 1
ATOM 705 N N . CYS A 1 87 ? 28.850 -3.276 -35.215 1.00 67.50 87 CYS A N 1
ATOM 706 C CA . CYS A 1 87 ? 29.967 -3.798 -35.986 1.00 67.50 87 CYS A CA 1
ATOM 707 C C . CYS A 1 87 ? 29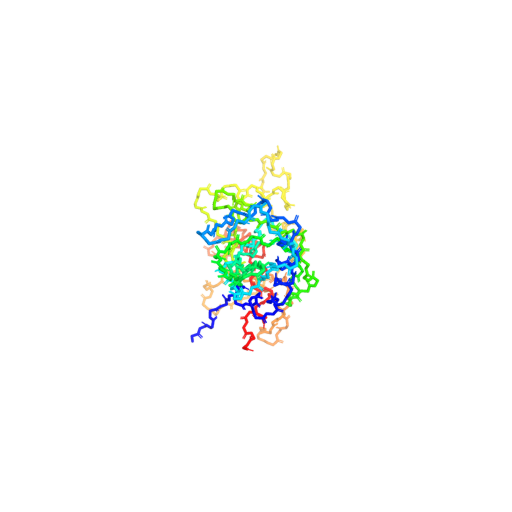.830 -3.338 -37.438 1.00 67.50 87 CYS A C 1
ATOM 709 O O . CYS A 1 87 ? 28.869 -3.686 -38.130 1.00 67.50 87 CYS A O 1
ATOM 711 N N . ASP A 1 88 ? 30.800 -2.566 -37.919 1.00 67.25 88 ASP A N 1
ATOM 712 C CA . ASP A 1 88 ? 30.987 -2.334 -39.346 1.00 67.25 88 ASP A CA 1
ATOM 713 C C . ASP A 1 88 ? 32.192 -3.139 -39.873 1.00 67.25 88 ASP A C 1
ATOM 715 O O . ASP A 1 88 ? 32.823 -3.915 -39.161 1.00 67.25 88 ASP A O 1
ATOM 719 N N . ARG A 1 89 ? 32.503 -3.032 -41.171 1.00 61.81 89 ARG A N 1
ATOM 720 C CA . ARG A 1 89 ? 33.593 -3.822 -41.780 1.00 61.81 89 ARG A CA 1
ATOM 721 C C . ARG A 1 89 ? 34.994 -3.488 -41.235 1.00 61.81 89 ARG A C 1
ATOM 723 O O . ARG A 1 89 ? 35.935 -4.201 -41.577 1.00 61.81 89 ARG A O 1
ATOM 730 N N . HIS A 1 90 ? 35.154 -2.393 -40.496 1.00 62.22 90 HIS A N 1
ATOM 731 C CA . HIS A 1 90 ? 36.437 -1.822 -40.088 1.00 62.22 90 HIS A CA 1
ATOM 732 C C . HIS A 1 90 ? 36.527 -1.488 -38.592 1.00 62.22 90 HIS A C 1
ATOM 734 O O . HIS A 1 90 ? 37.645 -1.455 -38.082 1.00 62.22 90 HIS A O 1
ATOM 740 N N . ASN A 1 91 ? 35.407 -1.245 -37.912 1.00 61.00 91 ASN A N 1
ATOM 741 C CA . ASN A 1 91 ? 35.338 -0.849 -36.513 1.00 61.00 91 ASN A CA 1
ATOM 742 C C . ASN A 1 91 ? 34.167 -1.516 -35.788 1.00 61.00 91 ASN A C 1
ATOM 744 O O . ASN A 1 91 ? 33.064 -1.641 -36.325 1.00 61.00 91 ASN A O 1
ATOM 748 N N . ASP A 1 92 ? 34.423 -1.816 -34.519 1.00 75.31 92 ASP A N 1
ATOM 749 C CA . ASP A 1 92 ? 33.416 -2.192 -33.539 1.00 75.31 92 ASP A CA 1
ATOM 750 C C . ASP A 1 92 ? 33.214 -0.993 -32.610 1.00 75.31 92 ASP A C 1
ATOM 752 O O . ASP A 1 92 ? 34.157 -0.519 -31.967 1.00 75.31 92 ASP A O 1
ATOM 756 N N . TYR A 1 93 ? 31.998 -0.458 -32.591 1.00 79.56 93 TYR A N 1
ATOM 757 C CA . TYR A 1 93 ? 31.604 0.619 -31.693 1.00 79.56 93 TYR A CA 1
ATOM 758 C C . TYR A 1 93 ? 30.692 0.054 -30.613 1.00 79.56 93 TYR A C 1
ATOM 760 O O . TYR A 1 93 ? 29.709 -0.612 -30.925 1.00 79.56 93 TYR A O 1
ATOM 768 N N . GLU A 1 94 ? 30.994 0.365 -29.360 1.00 84.00 94 GLU A N 1
ATOM 769 C CA . GLU A 1 94 ? 30.143 0.090 -28.206 1.00 84.00 94 GLU A CA 1
ATOM 770 C C . GLU A 1 94 ? 29.863 1.414 -27.505 1.00 84.00 94 GLU A C 1
ATOM 772 O O . GLU A 1 94 ? 30.754 2.260 -27.363 1.00 84.00 94 GLU A O 1
ATOM 777 N N . ASP A 1 95 ? 28.624 1.606 -27.078 1.00 88.19 95 ASP A N 1
ATOM 778 C CA . ASP A 1 95 ? 28.236 2.742 -26.259 1.00 88.19 95 ASP A CA 1
ATOM 779 C C . ASP A 1 95 ? 27.108 2.322 -25.309 1.00 88.19 95 ASP A C 1
ATOM 781 O O . ASP A 1 95 ? 26.545 1.228 -25.413 1.00 88.19 95 ASP A O 1
ATOM 785 N N . SER A 1 96 ? 26.811 3.172 -24.333 1.00 89.25 96 SER A N 1
ATOM 786 C CA . SER A 1 96 ? 25.739 2.911 -23.382 1.00 89.25 96 SER A CA 1
ATOM 787 C C . SER A 1 96 ? 25.072 4.192 -22.924 1.00 89.25 96 SER A C 1
ATOM 789 O O . SER A 1 96 ? 25.685 5.260 -22.860 1.00 89.25 96 SER A O 1
ATOM 791 N N . CYS A 1 97 ? 23.805 4.082 -22.545 1.00 89.56 97 CYS A N 1
ATOM 792 C CA . CYS A 1 97 ? 23.100 5.175 -21.899 1.00 89.56 97 CYS A CA 1
ATOM 793 C C . CYS A 1 97 ? 22.246 4.665 -20.741 1.00 89.56 97 CYS A C 1
ATOM 795 O O . CYS A 1 97 ? 21.728 3.550 -20.769 1.00 89.56 97 CYS A O 1
ATOM 797 N N . ASN A 1 98 ? 22.085 5.503 -19.718 1.00 91.56 98 ASN A N 1
ATOM 798 C CA . ASN A 1 98 ? 21.229 5.177 -18.585 1.00 91.56 98 ASN A CA 1
ATOM 799 C C . ASN A 1 98 ? 19.778 5.528 -18.898 1.00 91.56 98 ASN A C 1
ATOM 801 O O . ASN A 1 98 ? 19.476 6.670 -19.255 1.00 91.56 98 ASN A O 1
ATOM 805 N N . ALA A 1 99 ? 18.885 4.574 -18.663 1.00 92.25 99 ALA A N 1
ATOM 806 C CA . ALA A 1 99 ? 17.451 4.739 -18.823 1.00 92.25 99 ALA A CA 1
ATOM 807 C C . ALA A 1 99 ? 16.713 4.448 -17.514 1.00 92.25 99 ALA A C 1
ATOM 809 O O . ALA A 1 99 ? 17.223 3.790 -16.607 1.00 92.25 99 ALA A O 1
ATOM 810 N N . TRP A 1 100 ? 15.510 5.009 -17.405 1.00 95.00 100 TRP A N 1
ATOM 811 C CA . TRP A 1 100 ? 14.617 4.813 -16.271 1.00 95.00 100 TRP A CA 1
ATOM 812 C C . TRP A 1 100 ? 13.306 4.232 -16.776 1.00 95.00 100 TRP A C 1
ATOM 814 O O . TRP A 1 100 ? 12.719 4.749 -17.729 1.00 95.00 100 TRP A O 1
ATOM 824 N N . PHE A 1 101 ? 12.819 3.215 -16.082 1.00 95.38 101 PHE A N 1
ATOM 825 C CA . PHE A 1 101 ? 11.595 2.509 -16.415 1.00 95.38 101 PHE A CA 1
ATOM 826 C C . PHE A 1 101 ? 10.650 2.501 -15.227 1.00 95.38 101 PHE A C 1
ATOM 828 O O . PHE A 1 101 ? 11.060 2.511 -14.061 1.00 95.38 101 PHE A O 1
ATOM 835 N N . ARG A 1 102 ? 9.359 2.472 -15.533 1.00 96.12 102 ARG A N 1
ATOM 836 C CA . ARG A 1 102 ? 8.311 2.168 -14.575 1.00 96.12 102 ARG A CA 1
ATOM 837 C C . ARG A 1 102 ? 7.735 0.807 -14.920 1.00 96.12 102 ARG A C 1
ATOM 839 O O . ARG A 1 102 ? 7.165 0.627 -15.988 1.00 96.12 102 ARG A O 1
ATOM 846 N N . VAL A 1 103 ? 7.833 -0.110 -13.971 1.00 97.12 103 VAL A N 1
ATOM 847 C CA . VAL A 1 103 ? 7.264 -1.450 -14.063 1.00 97.12 103 VAL A CA 1
ATOM 848 C C . VAL A 1 103 ? 6.019 -1.495 -13.188 1.00 97.12 103 VAL A C 1
ATOM 850 O O . VAL A 1 103 ? 6.105 -1.311 -11.974 1.00 97.12 103 VAL A O 1
ATOM 853 N N . ASN A 1 104 ? 4.853 -1.690 -13.793 1.00 96.69 104 ASN A N 1
ATOM 854 C CA . ASN A 1 104 ? 3.602 -1.849 -13.068 1.00 96.69 104 ASN A CA 1
ATOM 855 C C . ASN A 1 104 ? 3.417 -3.315 -12.678 1.00 96.69 104 ASN A C 1
ATOM 857 O O . ASN A 1 104 ? 3.445 -4.208 -13.525 1.00 96.69 104 ASN A O 1
ATOM 861 N N . CYS A 1 105 ? 3.194 -3.551 -11.393 1.00 96.56 105 CYS A N 1
ATOM 862 C CA . CYS A 1 105 ? 3.126 -4.874 -10.802 1.00 96.56 105 CYS A CA 1
ATOM 863 C C . CYS A 1 105 ? 1.826 -5.068 -10.024 1.00 96.56 105 CYS A C 1
ATOM 865 O O . CYS A 1 105 ? 1.251 -4.134 -9.455 1.00 96.56 105 CYS A O 1
ATOM 867 N N . ARG A 1 106 ? 1.396 -6.327 -9.943 1.00 95.88 106 ARG A N 1
ATOM 868 C CA . ARG A 1 106 ? 0.302 -6.776 -9.081 1.00 95.88 106 ARG A CA 1
ATOM 869 C C . ARG A 1 106 ? 0.747 -7.956 -8.241 1.00 95.88 106 ARG A C 1
ATOM 871 O O . ARG A 1 106 ? 1.485 -8.815 -8.715 1.00 95.88 106 ARG A O 1
ATOM 878 N N . ALA A 1 107 ? 0.281 -7.997 -7.002 1.00 93.88 107 ALA A N 1
ATOM 879 C CA . ALA A 1 107 ? 0.546 -9.097 -6.085 1.00 93.88 107 ALA A CA 1
ATOM 880 C C . ALA A 1 107 ? -0.501 -9.143 -4.968 1.00 93.88 107 ALA A C 1
ATOM 882 O O . ALA A 1 107 ? -1.205 -8.166 -4.727 1.00 93.88 107 ALA A O 1
ATOM 883 N N . THR A 1 108 ? -0.554 -10.257 -4.247 1.00 91.19 108 THR A N 1
ATOM 884 C CA . THR A 1 108 ? -1.367 -10.417 -3.039 1.00 91.19 108 THR A CA 1
ATOM 885 C C . THR A 1 108 ? -0.453 -10.392 -1.820 1.00 91.19 108 THR A C 1
ATOM 887 O O . THR A 1 108 ? 0.467 -11.203 -1.741 1.00 91.19 108 THR A O 1
ATOM 890 N N . ILE A 1 109 ? -0.707 -9.512 -0.848 1.00 85.44 109 ILE A N 1
ATOM 891 C CA . ILE A 1 109 ? -0.007 -9.539 0.440 1.00 85.44 109 ILE A CA 1
ATOM 892 C C . ILE A 1 109 ? -0.818 -10.354 1.448 1.00 85.44 109 ILE A C 1
ATOM 894 O O . ILE A 1 109 ? -1.772 -9.863 2.050 1.00 85.44 109 ILE A O 1
ATOM 898 N N . ASP A 1 110 ? -0.427 -11.606 1.641 1.00 81.69 110 ASP A N 1
ATOM 899 C CA . ASP A 1 110 ? -1.014 -12.492 2.646 1.00 81.69 110 ASP A CA 1
ATOM 900 C C . ASP A 1 110 ? 0.102 -13.087 3.481 1.00 81.69 110 ASP A C 1
ATOM 902 O O . ASP A 1 110 ? 0.622 -14.185 3.238 1.00 81.69 110 ASP A O 1
ATOM 906 N N . GLY A 1 111 ? 0.538 -12.249 4.408 1.00 73.06 111 GLY A N 1
ATOM 907 C CA . GLY A 1 111 ? 1.811 -12.423 5.020 1.00 73.06 111 GLY A CA 1
ATOM 908 C C . GLY A 1 111 ? 2.942 -12.106 4.037 1.00 73.06 111 GLY A C 1
ATOM 909 O O . GLY A 1 111 ? 3.504 -11.022 4.105 1.00 73.06 111 GLY A O 1
ATOM 910 N N . GLU A 1 112 ? 3.278 -13.008 3.120 1.00 76.75 112 GLU A N 1
ATOM 911 C CA . GLU A 1 112 ? 4.288 -12.749 2.080 1.00 76.75 112 GLU A CA 1
ATOM 912 C C . GLU A 1 112 ? 3.671 -12.116 0.830 1.00 76.75 112 GLU A C 1
ATOM 914 O O . GLU A 1 112 ? 2.446 -12.091 0.666 1.00 76.75 112 GLU A O 1
ATOM 919 N N . LEU A 1 113 ? 4.531 -11.625 -0.067 1.00 86.81 113 LEU A N 1
ATOM 920 C CA . LEU A 1 113 ? 4.118 -11.199 -1.396 1.00 86.81 113 LEU A CA 1
ATOM 921 C C . LEU A 1 113 ? 3.922 -12.442 -2.276 1.00 86.81 113 LEU A C 1
ATOM 923 O O . LEU A 1 113 ? 4.879 -13.099 -2.677 1.00 86.81 113 LEU A O 1
ATOM 927 N N . LYS A 1 114 ? 2.665 -12.785 -2.552 1.00 89.62 114 LYS A N 1
ATOM 928 C CA . LYS A 1 114 ? 2.271 -13.928 -3.385 1.00 89.62 114 LYS A CA 1
ATOM 929 C C . LYS A 1 114 ? 1.778 -13.449 -4.742 1.00 89.62 114 LYS A C 1
ATOM 931 O O . LYS A 1 114 ? 1.319 -12.318 -4.884 1.00 89.62 114 LYS A O 1
ATOM 936 N N . ASN A 1 115 ? 1.790 -14.350 -5.724 1.00 93.06 115 ASN A N 1
ATOM 937 C CA . ASN A 1 115 ? 1.222 -14.109 -7.055 1.00 93.06 115 ASN A CA 1
ATOM 938 C C . ASN A 1 115 ? 1.781 -12.850 -7.740 1.00 93.06 115 ASN A C 1
ATOM 940 O O . ASN A 1 115 ? 1.035 -12.164 -8.440 1.00 93.06 115 ASN A O 1
ATOM 944 N N . PHE A 1 116 ? 3.063 -12.539 -7.515 1.00 94.88 116 PHE A N 1
ATOM 945 C CA . PHE A 1 116 ? 3.721 -11.407 -8.158 1.00 94.88 116 PHE A CA 1
ATOM 946 C C . PHE A 1 116 ? 3.634 -11.546 -9.679 1.00 94.88 116 PHE A C 1
ATOM 948 O O . PHE A 1 116 ? 3.947 -12.599 -10.239 1.00 94.88 116 PHE A O 1
ATOM 955 N N . LYS A 1 117 ? 3.171 -10.485 -10.337 1.00 96.38 117 LYS A N 1
ATOM 956 C CA . LYS A 1 117 ? 3.065 -10.392 -11.790 1.00 96.38 117 LYS A CA 1
ATOM 957 C C . LYS A 1 117 ? 3.421 -8.989 -12.238 1.00 96.38 117 LYS A C 1
ATOM 959 O O . LYS A 1 117 ? 2.848 -8.022 -11.732 1.00 96.38 117 LYS A O 1
ATOM 964 N N . VAL A 1 118 ? 4.284 -8.903 -13.241 1.00 97.44 118 VAL A N 1
ATOM 965 C CA . VAL A 1 118 ? 4.447 -7.684 -14.029 1.00 97.44 118 VAL A CA 1
ATOM 966 C C . VAL A 1 118 ? 3.264 -7.581 -14.988 1.00 97.44 118 VAL A C 1
ATOM 968 O O . VAL A 1 118 ? 2.937 -8.534 -15.693 1.00 97.44 118 VAL A O 1
ATOM 971 N N . HIS A 1 119 ? 2.574 -6.448 -14.947 1.00 95.44 119 HIS A N 1
ATOM 972 C CA . HIS A 1 119 ? 1.424 -6.156 -15.793 1.00 95.44 119 HIS A CA 1
ATOM 973 C C . HIS A 1 119 ? 1.822 -5.328 -17.016 1.00 95.44 119 HIS A C 1
ATOM 975 O O . HIS A 1 119 ? 1.266 -5.537 -18.089 1.00 95.44 119 HIS A O 1
ATOM 981 N N . ASP A 1 120 ? 2.733 -4.369 -16.844 1.00 95.19 120 ASP A N 1
ATOM 982 C CA . ASP A 1 120 ? 3.098 -3.394 -17.874 1.00 95.19 120 ASP A CA 1
ATOM 983 C C . ASP A 1 120 ? 4.480 -2.788 -17.582 1.00 95.19 120 ASP A C 1
ATOM 985 O O . ASP A 1 120 ? 4.869 -2.672 -16.415 1.00 95.19 120 ASP A O 1
ATOM 989 N N . VAL A 1 121 ? 5.199 -2.383 -18.628 1.00 96.06 121 VAL A N 1
ATOM 990 C CA . VAL A 1 121 ? 6.485 -1.677 -18.544 1.00 96.06 121 VAL A CA 1
ATOM 991 C C . VAL A 1 121 ? 6.386 -0.434 -19.421 1.00 96.06 121 VAL A C 1
ATOM 993 O O . VAL A 1 121 ? 5.955 -0.517 -20.562 1.00 96.06 121 VAL A O 1
ATOM 996 N N . GLU A 1 122 ? 6.779 0.722 -18.890 1.00 94.06 122 GLU A N 1
ATOM 997 C CA . GLU A 1 122 ? 6.848 1.970 -19.654 1.00 94.06 122 GLU A CA 1
ATOM 998 C C . GLU A 1 122 ? 8.144 2.729 -19.357 1.00 94.06 122 GLU A C 1
ATOM 1000 O O . GLU A 1 122 ? 8.741 2.595 -18.281 1.00 94.06 122 GLU A O 1
ATOM 1005 N N . THR A 1 123 ? 8.557 3.599 -20.278 1.00 93.00 123 THR A N 1
ATOM 1006 C CA . THR A 1 123 ? 9.606 4.583 -19.994 1.00 93.00 123 THR A CA 1
ATOM 1007 C C . THR A 1 123 ? 9.155 5.540 -18.888 1.00 93.00 123 THR A C 1
ATOM 1009 O O . THR A 1 123 ? 7.992 5.956 -18.797 1.00 93.00 123 THR A O 1
ATOM 1012 N N . TYR A 1 124 ? 10.071 5.882 -17.982 1.00 91.25 124 TYR A N 1
ATOM 1013 C CA . TYR A 1 124 ? 9.721 6.702 -16.830 1.00 91.25 124 TYR A CA 1
ATOM 1014 C C . TYR A 1 124 ? 9.516 8.172 -17.214 1.00 91.25 124 TYR A C 1
ATOM 1016 O O . TYR A 1 124 ? 10.459 8.894 -17.535 1.00 91.25 124 TYR A O 1
ATOM 1024 N N . ASP A 1 125 ? 8.285 8.654 -17.046 1.00 87.12 125 ASP A N 1
ATOM 1025 C CA . ASP A 1 125 ? 7.960 10.080 -17.076 1.00 87.12 125 ASP A CA 1
ATOM 1026 C C . ASP A 1 125 ? 7.619 10.585 -15.666 1.00 87.12 125 ASP A C 1
ATOM 1028 O O . ASP A 1 125 ? 6.607 10.212 -15.061 1.00 87.12 125 ASP A O 1
ATOM 1032 N N . LYS A 1 126 ? 8.446 11.506 -15.159 1.00 83.19 126 LYS A N 1
ATOM 1033 C CA . LYS A 1 126 ? 8.272 12.156 -13.851 1.00 83.19 126 LYS A CA 1
ATOM 1034 C C . LYS A 1 126 ? 6.941 12.907 -13.722 1.00 83.19 126 LYS A C 1
ATOM 1036 O O . LYS A 1 126 ? 6.457 13.087 -12.605 1.00 83.19 126 LYS A O 1
ATOM 1041 N N . LYS A 1 127 ? 6.355 13.376 -14.827 1.00 82.44 127 LYS A N 1
ATOM 1042 C CA . LYS A 1 127 ? 5.069 14.093 -14.824 1.00 82.44 127 LYS A CA 1
ATOM 1043 C C . LYS A 1 127 ? 3.878 13.148 -14.702 1.00 82.44 127 LYS A C 1
ATOM 1045 O O . LYS A 1 127 ? 2.826 13.569 -14.224 1.00 82.44 127 LYS A O 1
ATOM 1050 N N . LYS A 1 128 ? 4.026 11.882 -15.101 1.00 80.19 128 LYS A N 1
ATOM 1051 C CA . LYS A 1 128 ? 2.968 10.881 -14.965 1.00 80.19 128 LYS A CA 1
ATOM 1052 C C . LYS A 1 128 ? 2.923 10.392 -13.522 1.00 80.19 128 LYS A C 1
ATOM 1054 O O . LYS A 1 128 ? 3.857 9.741 -13.059 1.00 80.19 128 LYS A O 1
ATOM 1059 N N . ASN A 1 129 ? 1.822 10.650 -12.824 1.00 75.88 129 ASN A N 1
ATOM 1060 C CA . ASN A 1 129 ? 1.533 10.030 -11.536 1.00 75.88 129 ASN A CA 1
ATOM 1061 C C . ASN A 1 129 ? 0.353 9.055 -11.681 1.00 75.88 129 ASN A C 1
ATOM 1063 O O . ASN A 1 129 ? -0.764 9.504 -11.921 1.00 75.88 129 ASN A O 1
ATOM 1067 N N . ARG A 1 130 ? 0.593 7.743 -11.522 1.00 81.06 130 ARG A N 1
ATOM 1068 C CA . ARG A 1 130 ? -0.473 6.724 -11.571 1.00 81.06 130 ARG A CA 1
ATOM 1069 C C . ARG A 1 130 ? -1.311 6.681 -10.283 1.00 81.06 130 ARG A C 1
ATOM 1071 O O . ARG A 1 130 ? -2.513 6.447 -10.351 1.00 81.06 130 ARG A O 1
ATOM 1078 N N . PHE A 1 131 ? -0.720 6.981 -9.122 1.00 82.94 131 PHE A N 1
ATOM 1079 C CA . PHE A 1 131 ? -1.387 6.856 -7.819 1.00 82.94 131 PHE A CA 1
ATOM 1080 C C . PHE A 1 131 ? -1.476 8.192 -7.081 1.00 82.94 131 PHE A C 1
ATOM 1082 O O . PHE A 1 131 ? -0.460 8.782 -6.699 1.00 82.94 131 PHE A O 1
ATOM 1089 N N . HIS A 1 132 ? -2.706 8.637 -6.825 1.00 78.44 132 HIS A N 1
ATOM 1090 C CA . HIS A 1 132 ? -2.971 9.850 -6.051 1.00 78.44 132 HIS A CA 1
ATOM 1091 C C . HIS A 1 132 ? -2.745 9.618 -4.549 1.00 78.44 132 HIS A C 1
ATOM 1093 O O . HIS A 1 132 ? -2.088 10.430 -3.904 1.00 78.44 132 HIS A O 1
ATOM 1099 N N . ARG A 1 133 ? -3.205 8.481 -4.008 1.00 82.94 133 ARG A N 1
ATOM 1100 C CA . ARG A 1 133 ? -3.039 8.105 -2.595 1.00 82.94 133 ARG A CA 1
ATOM 1101 C C . ARG A 1 133 ? -2.032 6.980 -2.459 1.00 82.94 133 ARG A C 1
ATOM 1103 O O . ARG A 1 133 ? -2.367 5.803 -2.529 1.00 82.94 133 ARG A O 1
ATOM 1110 N N . ARG A 1 134 ? -0.764 7.351 -2.311 1.00 88.38 134 ARG A N 1
ATOM 1111 C CA . ARG A 1 134 ? 0.334 6.391 -2.171 1.00 88.38 134 ARG A CA 1
ATOM 1112 C C . ARG A 1 134 ? 0.494 5.976 -0.717 1.00 88.38 134 ARG A C 1
ATOM 1114 O O . ARG A 1 134 ? 0.396 6.803 0.192 1.00 88.38 134 ARG A O 1
ATOM 1121 N N . LEU A 1 135 ? 0.809 4.705 -0.505 1.00 89.88 135 LEU A N 1
ATOM 1122 C CA . LEU A 1 135 ? 1.340 4.273 0.780 1.00 89.88 135 LEU A CA 1
ATOM 1123 C C . LEU A 1 135 ? 2.806 4.705 0.908 1.00 89.88 135 LEU A C 1
ATOM 1125 O O . LEU A 1 135 ? 3.530 4.842 -0.079 1.00 89.88 135 LEU A O 1
ATOM 1129 N N . SER A 1 136 ? 3.243 4.905 2.146 1.00 90.12 136 SER A N 1
ATOM 1130 C CA . SER A 1 136 ? 4.663 4.994 2.489 1.00 90.12 136 SER A CA 1
ATOM 1131 C C . SER A 1 136 ? 5.385 3.662 2.249 1.00 90.12 136 SER A C 1
ATOM 1133 O O . SER A 1 136 ? 4.757 2.618 2.079 1.00 90.12 136 SER A O 1
ATOM 1135 N N . ASP A 1 137 ? 6.717 3.676 2.325 1.00 88.81 137 ASP A N 1
ATOM 1136 C CA . ASP A 1 137 ? 7.556 2.473 2.197 1.00 88.81 137 ASP A CA 1
ATOM 1137 C C . ASP A 1 137 ? 7.271 1.404 3.278 1.00 88.81 137 ASP A C 1
ATOM 1139 O O . ASP A 1 137 ? 7.543 0.222 3.093 1.00 88.81 137 ASP A O 1
ATOM 1143 N N . ALA A 1 138 ? 6.652 1.797 4.397 1.00 87.62 138 ALA A N 1
ATOM 1144 C CA . ALA A 1 138 ? 6.171 0.882 5.435 1.00 87.62 138 ALA A CA 1
ATOM 1145 C C . ALA A 1 138 ? 4.712 0.426 5.217 1.00 87.62 138 ALA A C 1
ATOM 1147 O O . ALA A 1 138 ? 4.089 -0.095 6.142 1.00 87.62 138 ALA A O 1
ATOM 1148 N N . LEU A 1 139 ? 4.146 0.659 4.026 1.00 88.88 139 LEU A N 1
ATOM 1149 C CA . LEU A 1 139 ? 2.751 0.381 3.655 1.00 88.88 139 LEU A CA 1
ATOM 1150 C C . LEU A 1 139 ? 1.707 1.129 4.507 1.00 88.88 139 LEU A C 1
ATOM 1152 O O . LEU A 1 139 ? 0.548 0.723 4.595 1.00 88.88 139 LEU A O 1
ATOM 1156 N N . VAL A 1 140 ? 2.105 2.235 5.141 1.00 88.31 140 VAL A N 1
ATOM 1157 C CA . VAL A 1 140 ? 1.209 3.098 5.925 1.00 88.31 140 VAL A CA 1
ATOM 1158 C C . VAL A 1 140 ? 0.642 4.201 5.022 1.00 88.31 140 VAL A C 1
ATOM 1160 O O . VAL A 1 140 ? 1.443 4.857 4.347 1.00 88.31 140 VAL A O 1
ATOM 1163 N N . PRO A 1 141 ? -0.684 4.443 5.009 1.00 87.94 141 PRO A N 1
ATOM 1164 C CA . PRO A 1 141 ? -1.282 5.535 4.245 1.00 87.94 141 PRO A CA 1
ATOM 1165 C C . PRO A 1 141 ? -0.765 6.907 4.670 1.00 87.94 141 PRO A C 1
ATOM 1167 O O . PRO A 1 141 ? -0.565 7.165 5.857 1.00 87.94 141 PRO A O 1
ATOM 1170 N N . ILE A 1 142 ? -0.597 7.796 3.694 1.00 84.56 142 ILE A N 1
ATOM 1171 C CA . ILE A 1 142 ? -0.239 9.197 3.914 1.00 84.56 142 ILE A CA 1
ATOM 1172 C C . ILE A 1 142 ? -1.495 10.026 3.649 1.00 84.56 142 ILE A C 1
ATOM 1174 O O . ILE A 1 142 ? -1.929 10.134 2.507 1.00 84.56 142 ILE A O 1
ATOM 1178 N N . ILE A 1 143 ? -2.090 10.572 4.709 1.00 85.62 143 ILE A N 1
ATOM 1179 C CA . ILE A 1 143 ? -3.314 11.379 4.634 1.00 85.62 143 ILE A CA 1
ATOM 1180 C C . ILE A 1 143 ? -2.943 12.809 5.012 1.00 85.62 143 ILE A C 1
ATOM 1182 O O . ILE A 1 143 ? -2.428 13.048 6.108 1.00 85.62 143 ILE A O 1
ATOM 1186 N N . SER A 1 144 ? -3.166 13.751 4.097 1.00 85.81 144 SER A N 1
ATOM 1187 C CA . SER A 1 144 ? -2.971 15.171 4.384 1.00 85.81 144 SER A CA 1
ATOM 1188 C C . SER A 1 144 ? -4.147 15.720 5.197 1.00 85.81 144 SER A C 1
ATOM 1190 O O . SER A 1 144 ? -5.235 15.145 5.206 1.00 85.81 144 SER A O 1
ATOM 1192 N N . SER A 1 145 ? -3.963 16.861 5.865 1.00 87.75 145 SER A N 1
ATOM 1193 C CA . SER A 1 145 ? -5.060 17.533 6.576 1.00 87.75 145 SER A CA 1
ATOM 1194 C C . SER A 1 145 ? -6.214 17.941 5.655 1.00 87.75 145 SER A C 1
ATOM 1196 O O . SER A 1 145 ? -7.349 18.027 6.112 1.00 87.75 145 SER A O 1
ATOM 1198 N N . GLU A 1 146 ? -5.929 18.191 4.376 1.00 89.00 146 GLU A N 1
ATOM 1199 C CA . GLU A 1 146 ? -6.923 18.579 3.368 1.00 89.00 146 GLU A CA 1
ATOM 1200 C C . GLU A 1 146 ? -7.767 17.377 2.911 1.00 89.00 146 GLU A C 1
ATOM 1202 O O . GLU A 1 146 ? -8.923 17.544 2.532 1.00 89.00 146 GLU A O 1
ATOM 1207 N N . ASP A 1 147 ? -7.225 16.159 3.023 1.00 87.50 147 ASP A N 1
ATOM 1208 C CA . ASP A 1 147 ? -7.890 14.923 2.600 1.00 87.50 147 ASP A CA 1
ATOM 1209 C C . ASP A 1 147 ? -8.769 14.291 3.690 1.00 87.50 147 ASP A C 1
ATOM 1211 O O . ASP A 1 147 ? -9.520 13.362 3.403 1.00 87.50 147 ASP A O 1
ATOM 1215 N N . VAL A 1 148 ? -8.712 14.769 4.939 1.00 89.69 148 VAL A N 1
ATOM 1216 C CA . VAL A 1 148 ? -9.395 14.126 6.083 1.00 89.69 148 VAL A CA 1
ATOM 1217 C C . VAL A 1 148 ? -10.899 13.968 5.849 1.00 89.69 148 VAL A C 1
ATOM 1219 O O . VAL A 1 148 ? -11.446 12.895 6.105 1.00 89.69 148 VAL A O 1
ATOM 1222 N N . GLU A 1 149 ? -11.561 15.007 5.337 1.00 91.44 149 GLU A N 1
ATOM 1223 C CA . GLU A 1 149 ? -13.004 14.972 5.065 1.00 91.44 149 GLU A CA 1
ATOM 1224 C C . GLU A 1 149 ? -13.333 13.970 3.952 1.00 91.44 149 GLU A C 1
ATOM 1226 O O . GLU A 1 149 ? -14.256 13.165 4.079 1.00 91.44 149 GLU A O 1
ATOM 1231 N N . PHE A 1 150 ? -12.522 13.957 2.891 1.00 90.00 150 PHE A N 1
ATOM 1232 C CA . PHE A 1 150 ? -12.672 13.004 1.798 1.00 90.00 150 PHE A CA 1
ATOM 1233 C C . PHE A 1 150 ? -12.524 11.561 2.299 1.00 90.00 150 PHE A C 1
ATOM 1235 O O . PHE A 1 150 ? -13.345 10.706 1.969 1.00 90.00 150 PHE A O 1
ATOM 1242 N N . GLU A 1 151 ? -11.500 11.281 3.110 1.00 89.75 151 GLU A N 1
ATOM 1243 C CA . GLU A 1 151 ? -11.255 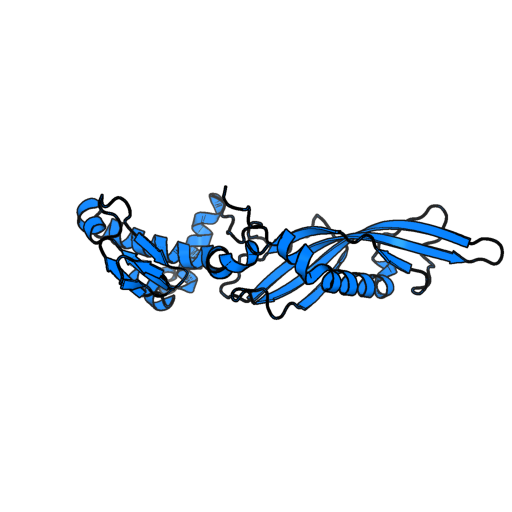9.947 3.664 1.00 89.75 151 GLU A CA 1
ATOM 1244 C C . GLU A 1 151 ? -12.395 9.484 4.576 1.00 89.75 151 GLU A C 1
ATOM 1246 O O . GLU A 1 151 ? -12.806 8.322 4.509 1.00 89.75 151 GLU A O 1
ATOM 1251 N N . ALA A 1 152 ? -12.941 10.389 5.394 1.00 91.56 152 ALA A N 1
ATOM 1252 C CA . ALA A 1 152 ? -14.108 10.107 6.222 1.00 91.56 152 ALA A CA 1
ATOM 1253 C C . ALA A 1 152 ? -15.336 9.771 5.360 1.00 91.56 152 ALA A C 1
ATOM 1255 O O . ALA A 1 152 ? -16.025 8.781 5.620 1.00 91.56 152 ALA A O 1
ATOM 1256 N N . GLU A 1 153 ? -15.573 10.538 4.294 1.00 92.12 153 GLU A N 1
ATOM 1257 C CA . GLU A 1 153 ? -16.673 10.301 3.361 1.00 92.12 153 GLU A CA 1
ATOM 1258 C C . GLU A 1 153 ? -16.545 8.943 2.655 1.00 92.12 153 GLU A C 1
ATOM 1260 O O . GLU A 1 153 ? -17.512 8.180 2.603 1.00 92.12 153 GLU A O 1
ATOM 1265 N N . GLN A 1 154 ? -15.356 8.596 2.145 1.00 90.75 154 GLN A N 1
ATOM 1266 C CA . GLN A 1 154 ? -15.140 7.299 1.489 1.00 90.75 154 GLN A CA 1
ATOM 1267 C C . GLN A 1 154 ? -15.322 6.133 2.459 1.00 90.75 154 GLN A C 1
ATOM 1269 O O . GLN A 1 154 ? -15.935 5.122 2.109 1.00 90.75 154 GLN A O 1
ATOM 1274 N N . PHE A 1 155 ? -14.830 6.277 3.691 1.00 92.31 155 PHE A N 1
ATOM 1275 C CA . PHE A 1 155 ? -15.005 5.268 4.727 1.00 92.31 155 PHE A CA 1
ATOM 1276 C C . PHE A 1 155 ? -16.494 5.014 5.014 1.00 92.31 155 PHE A C 1
ATOM 1278 O O . PHE A 1 155 ? -16.937 3.863 5.063 1.00 92.31 155 PHE A O 1
ATOM 1285 N N . LEU A 1 156 ? -17.291 6.080 5.142 1.00 93.94 156 LEU A N 1
ATOM 1286 C CA . LEU A 1 156 ? -18.733 5.963 5.356 1.00 93.94 156 LEU A CA 1
ATOM 1287 C C . LEU A 1 156 ? -19.463 5.417 4.130 1.00 93.94 156 LEU A C 1
ATOM 1289 O O . LEU A 1 156 ? -20.315 4.551 4.289 1.00 93.94 156 LEU A O 1
ATOM 1293 N N . LYS A 1 157 ? -19.107 5.824 2.910 1.00 92.81 157 LYS A N 1
ATOM 1294 C CA . LYS A 1 157 ? -19.670 5.239 1.679 1.00 92.81 157 LYS A CA 1
ATOM 1295 C C . LYS A 1 157 ? -19.501 3.722 1.628 1.00 92.81 157 LYS A C 1
ATOM 1297 O O . LYS A 1 157 ? -20.400 3.023 1.169 1.00 92.81 157 LYS A O 1
ATOM 1302 N N . LEU A 1 158 ? -18.375 3.219 2.126 1.00 91.62 158 LEU A N 1
ATOM 1303 C CA . LEU A 1 158 ? -18.059 1.798 2.100 1.00 91.62 158 LEU A CA 1
ATOM 1304 C C . LEU A 1 158 ? -18.799 0.997 3.181 1.00 91.62 158 LEU A C 1
ATOM 1306 O O . LEU A 1 158 ? -19.377 -0.048 2.886 1.00 91.62 158 LEU A O 1
ATOM 1310 N N . TYR A 1 159 ? -18.794 1.471 4.429 1.00 93.94 159 TYR A N 1
ATOM 1311 C CA . TYR A 1 159 ? -19.299 0.688 5.566 1.00 93.94 159 TYR A CA 1
ATOM 1312 C C . TYR A 1 159 ? -20.653 1.172 6.101 1.00 93.94 159 TYR A C 1
ATOM 1314 O O . TYR A 1 159 ? -21.377 0.433 6.766 1.00 93.94 159 TYR A O 1
ATOM 1322 N N . PHE A 1 160 ? -21.071 2.392 5.789 1.00 94.56 160 PHE A N 1
ATOM 1323 C CA . PHE A 1 160 ? -22.321 2.976 6.271 1.00 94.56 160 PHE A CA 1
ATOM 1324 C C . PHE A 1 160 ? -22.957 3.933 5.235 1.00 94.56 160 PHE A C 1
ATOM 1326 O O . PHE A 1 160 ? -23.189 5.106 5.527 1.00 94.56 160 PHE A O 1
ATOM 1333 N N . PRO A 1 161 ? -23.277 3.456 4.015 1.00 93.69 161 PRO A N 1
ATOM 1334 C CA . PRO A 1 161 ? -23.695 4.327 2.910 1.00 93.69 161 PRO A CA 1
ATOM 1335 C C . PRO A 1 161 ? -24.977 5.118 3.191 1.00 93.69 161 PRO A C 1
ATOM 1337 O O . PRO A 1 161 ? -25.134 6.223 2.687 1.00 93.69 161 PRO A O 1
ATOM 1340 N N . VAL A 1 162 ? -25.870 4.606 4.044 1.00 91.25 162 VAL A N 1
ATOM 1341 C CA . VAL A 1 162 ? -27.141 5.272 4.382 1.00 91.25 162 VAL A CA 1
ATOM 1342 C C . VAL A 1 162 ? -26.914 6.649 5.032 1.00 91.25 162 VAL A C 1
ATOM 1344 O O . VAL A 1 162 ? -27.748 7.541 4.879 1.00 91.25 162 VAL A O 1
ATOM 1347 N N . ALA A 1 163 ? -25.776 6.875 5.707 1.00 90.62 163 ALA A N 1
ATOM 1348 C CA . ALA A 1 163 ? -25.445 8.200 6.248 1.00 90.62 163 ALA A CA 1
ATOM 1349 C C . ALA A 1 163 ? -25.203 9.260 5.161 1.00 90.62 163 ALA A C 1
ATOM 1351 O O . ALA A 1 163 ? -25.292 10.447 5.462 1.00 90.62 163 ALA A O 1
ATOM 1352 N N . MET A 1 164 ? -24.937 8.850 3.916 1.00 90.62 164 MET A N 1
ATOM 1353 C CA . MET A 1 164 ? -24.778 9.767 2.783 1.00 90.62 164 MET A CA 1
ATOM 1354 C C . MET A 1 164 ? -26.115 10.240 2.209 1.00 90.62 164 MET A C 1
ATOM 1356 O O . MET A 1 164 ? -26.159 11.252 1.517 1.00 90.62 164 MET A O 1
ATOM 1360 N N . GLU A 1 165 ? -27.201 9.516 2.480 1.00 91.19 165 GLU A N 1
ATOM 1361 C CA . GLU A 1 165 ? -28.535 9.840 1.966 1.00 91.19 165 GLU A CA 1
ATOM 1362 C C . GLU A 1 165 ? -29.362 10.619 2.990 1.00 91.19 165 GLU A C 1
ATOM 1364 O O . GLU A 1 165 ? -30.091 11.547 2.638 1.00 91.19 165 GLU A O 1
ATOM 1369 N N . ILE A 1 166 ? -29.263 10.234 4.266 1.00 91.94 166 ILE A N 1
ATOM 1370 C CA . ILE A 1 166 ? -30.106 10.766 5.336 1.00 91.94 166 ILE A CA 1
ATOM 1371 C C . ILE A 1 166 ? -29.229 11.103 6.547 1.00 91.94 166 ILE A C 1
ATOM 1373 O O . ILE A 1 166 ? -28.559 10.201 7.068 1.00 91.94 166 ILE A O 1
ATOM 1377 N N . PRO A 1 167 ? -29.278 12.355 7.053 1.00 90.81 167 PRO A N 1
ATOM 1378 C CA . PRO A 1 167 ? -28.621 12.724 8.300 1.00 90.81 167 PRO A CA 1
ATOM 1379 C C . PRO A 1 167 ? -29.084 11.818 9.441 1.00 90.81 167 PRO A C 1
ATOM 1381 O O . PRO A 1 167 ? -30.258 11.807 9.812 1.00 90.81 167 PRO A O 1
ATOM 1384 N N . GLN A 1 168 ? -28.157 11.047 9.998 1.00 91.31 168 GLN A N 1
ATOM 1385 C CA . GLN A 1 168 ? -28.447 10.084 11.051 1.00 91.31 168 GLN A CA 1
ATOM 1386 C C . GLN A 1 168 ? -27.245 9.890 11.964 1.00 91.31 168 GLN A C 1
ATOM 1388 O O . GLN A 1 168 ? -26.110 10.237 11.631 1.00 91.31 168 GLN A O 1
ATOM 1393 N N . ARG A 1 169 ? -27.495 9.300 13.131 1.00 90.69 169 ARG A N 1
ATOM 1394 C CA . ARG A 1 169 ? -26.419 8.877 14.019 1.00 90.69 169 ARG A CA 1
ATOM 1395 C C . ARG A 1 169 ? -25.665 7.715 13.374 1.00 90.69 169 ARG A C 1
ATOM 1397 O O . ARG A 1 169 ? -26.273 6.721 12.994 1.00 90.69 169 ARG A O 1
ATOM 1404 N N . ILE A 1 170 ? -24.344 7.833 13.318 1.00 93.12 170 ILE A N 1
ATOM 1405 C CA . ILE A 1 170 ? -23.464 6.738 12.915 1.00 93.12 170 ILE A CA 1
ATOM 1406 C C . ILE A 1 170 ? -23.385 5.737 14.070 1.00 93.12 170 ILE A C 1
ATOM 1408 O O . ILE A 1 170 ? -23.105 6.131 15.207 1.00 93.12 170 ILE A O 1
ATOM 1412 N N . ASP A 1 171 ? -23.645 4.463 13.773 1.00 94.56 171 ASP A N 1
ATOM 1413 C CA . ASP A 1 171 ? -23.494 3.352 14.713 1.00 94.56 171 ASP A CA 1
ATOM 1414 C C . ASP A 1 171 ? -22.137 2.652 14.496 1.00 94.56 171 ASP A C 1
ATOM 1416 O O . ASP A 1 171 ? -21.969 1.940 13.499 1.00 94.56 171 ASP A O 1
ATOM 1420 N N . PRO A 1 172 ? -21.159 2.839 15.404 1.00 96.25 172 PRO A N 1
ATOM 1421 C CA . PRO A 1 172 ? -19.836 2.234 15.275 1.00 96.25 172 PRO A CA 1
ATOM 1422 C C . PRO A 1 172 ? -19.847 0.710 15.369 1.00 96.25 172 PRO A C 1
ATOM 1424 O O . PRO A 1 172 ? -19.004 0.067 14.751 1.00 96.25 172 PRO A O 1
ATOM 1427 N N . LEU A 1 173 ? -20.789 0.125 16.119 1.00 96.88 173 LEU A N 1
ATOM 1428 C CA . LEU A 1 173 ? -20.879 -1.328 16.260 1.00 96.88 173 LEU A CA 1
ATOM 1429 C C . LEU A 1 173 ? -21.334 -1.962 14.946 1.00 96.88 173 LEU A C 1
ATOM 1431 O O . LEU A 1 173 ? -20.747 -2.951 14.517 1.00 96.88 173 LEU A O 1
ATOM 1435 N N . LEU A 1 174 ? -22.301 -1.343 14.258 1.00 96.50 174 LEU A N 1
ATOM 1436 C CA . LEU A 1 174 ? -22.732 -1.802 12.935 1.00 96.50 174 LEU A CA 1
ATOM 1437 C C . LEU A 1 174 ? -21.611 -1.678 11.892 1.00 96.50 174 LEU A C 1
ATOM 1439 O O . LEU A 1 174 ? -21.485 -2.521 11.004 1.00 96.50 174 LEU A O 1
ATOM 1443 N N . ILE A 1 175 ? -20.795 -0.623 11.977 1.00 97.25 175 ILE A N 1
ATOM 1444 C CA . ILE A 1 175 ? -19.618 -0.464 11.113 1.00 97.25 175 ILE A CA 1
ATOM 1445 C C . ILE A 1 175 ? -18.601 -1.574 11.387 1.00 97.25 175 ILE A C 1
ATOM 1447 O O . ILE A 1 175 ? -18.179 -2.239 10.442 1.00 97.25 175 ILE A O 1
ATOM 1451 N N . ALA A 1 176 ? -18.250 -1.811 12.655 1.00 97.75 176 ALA A N 1
ATOM 1452 C CA . ALA A 1 176 ? -17.327 -2.875 13.045 1.00 97.75 176 ALA A CA 1
ATOM 1453 C C . ALA A 1 176 ? -17.811 -4.249 12.547 1.00 97.75 176 ALA A C 1
ATOM 1455 O O . ALA A 1 176 ? -17.048 -4.977 11.913 1.00 97.75 176 ALA A O 1
ATOM 1456 N N . GLU A 1 177 ? -19.097 -4.558 12.730 1.00 96.75 177 GLU A N 1
ATOM 1457 C CA . GLU A 1 177 ? -19.718 -5.795 12.246 1.00 96.75 177 GLU A CA 1
ATOM 1458 C C . GLU A 1 177 ? -19.591 -5.944 10.722 1.00 96.75 177 GLU A C 1
ATOM 1460 O O . GLU A 1 177 ? -19.129 -6.977 10.235 1.00 96.75 177 GLU A O 1
ATOM 1465 N N . LYS A 1 178 ? -19.920 -4.901 9.947 1.00 95.19 178 LYS A N 1
ATOM 1466 C CA . LYS A 1 178 ? -19.787 -4.917 8.477 1.00 95.19 178 LYS A CA 1
ATOM 1467 C C . LYS A 1 178 ? -18.347 -5.076 7.999 1.00 95.19 178 LYS A C 1
ATOM 1469 O O . LYS A 1 178 ? -18.115 -5.599 6.911 1.00 95.19 178 LYS A O 1
ATOM 1474 N N . MET A 1 179 ? -17.385 -4.628 8.797 1.00 94.25 179 MET A N 1
ATOM 1475 C CA . MET A 1 179 ? -15.958 -4.827 8.546 1.00 94.25 179 MET A CA 1
ATOM 1476 C C . MET A 1 179 ? -15.479 -6.239 8.921 1.00 94.25 179 MET A C 1
ATOM 1478 O O . MET A 1 179 ? -14.330 -6.589 8.643 1.00 94.25 179 MET A O 1
ATOM 1482 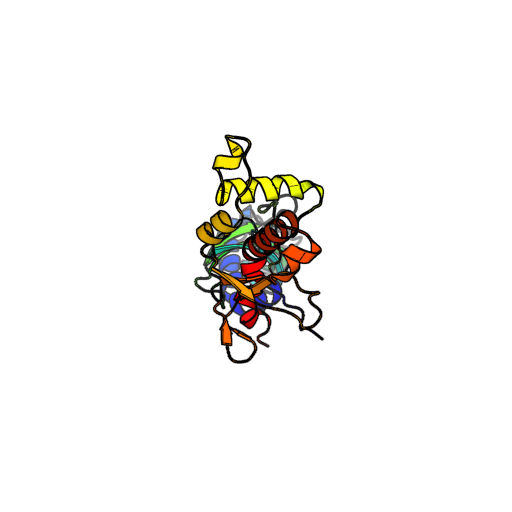N N . GLY A 1 180 ? -16.343 -7.056 9.534 1.00 95.38 180 GLY A N 1
ATOM 1483 C CA . GLY A 1 180 ? -15.999 -8.370 10.068 1.00 95.38 180 GLY A CA 1
ATOM 1484 C C . GLY A 1 180 ? -15.121 -8.288 11.317 1.00 95.38 180 GLY A C 1
ATOM 1485 O O . GLY A 1 180 ? -14.305 -9.184 11.536 1.00 95.38 180 GLY A O 1
ATOM 1486 N N . LEU A 1 181 ? -15.239 -7.201 12.085 1.00 97.38 181 LEU A N 1
ATOM 1487 C CA . LEU A 1 181 ? -14.536 -6.993 13.345 1.00 97.38 181 LEU A CA 1
ATOM 1488 C C . LEU A 1 181 ? -15.411 -7.421 14.523 1.00 97.38 181 LEU A C 1
ATOM 1490 O O . LEU A 1 181 ? -16.624 -7.222 14.523 1.00 97.38 181 LEU A O 1
ATOM 1494 N N . THR A 1 182 ? -14.773 -7.974 15.549 1.00 98.06 182 THR A N 1
ATOM 1495 C CA . THR A 1 182 ? -15.416 -8.301 16.827 1.00 98.06 182 THR A CA 1
ATOM 1496 C C . THR A 1 182 ? -15.086 -7.213 17.838 1.00 98.06 182 THR A C 1
ATOM 1498 O O . THR A 1 182 ? -13.928 -6.826 17.945 1.00 98.06 182 THR A O 1
ATOM 1501 N N . VAL A 1 183 ? -16.072 -6.721 18.588 1.00 97.88 183 VAL A N 1
ATOM 1502 C CA . VAL A 1 183 ? -15.848 -5.753 19.674 1.00 97.88 183 VAL A CA 1
ATOM 1503 C C . VAL A 1 183 ? -16.067 -6.454 21.008 1.00 97.88 183 VAL A C 1
ATOM 1505 O O . VAL A 1 183 ? -17.158 -6.960 21.269 1.00 97.88 183 VAL A O 1
ATOM 1508 N N . GLU A 1 184 ? -15.043 -6.476 21.856 1.00 96.25 184 GLU A N 1
ATOM 1509 C CA . GLU A 1 184 ? -15.107 -7.031 23.208 1.00 96.25 184 GLU A CA 1
ATOM 1510 C C . GLU A 1 184 ? -14.755 -5.964 24.246 1.00 96.25 184 GLU A C 1
ATOM 1512 O O . GLU A 1 184 ? -13.888 -5.121 24.027 1.00 96.25 184 GLU A O 1
ATOM 1517 N N . TYR A 1 185 ? -15.410 -6.020 25.405 1.00 94.38 185 TYR A N 1
ATOM 1518 C CA . TYR A 1 185 ? -15.120 -5.123 26.520 1.00 94.38 185 TYR A CA 1
ATOM 1519 C C . TYR A 1 185 ? -14.159 -5.794 27.497 1.00 94.38 185 TYR A C 1
ATOM 1521 O O . TYR A 1 185 ? -14.439 -6.886 27.998 1.00 94.38 185 TYR A O 1
ATOM 1529 N N . HIS A 1 186 ? -13.031 -5.145 27.763 1.00 91.69 186 HIS A N 1
ATOM 1530 C CA . HIS A 1 186 ? -11.986 -5.660 28.640 1.00 91.69 186 HIS A CA 1
ATOM 1531 C C . HIS A 1 186 ? -11.141 -4.509 29.187 1.00 91.69 186 HIS A C 1
ATOM 1533 O O . HIS A 1 186 ? -10.896 -3.550 28.465 1.00 91.69 186 HIS A O 1
ATOM 1539 N N . GLU A 1 187 ? -10.685 -4.594 30.436 1.00 90.31 187 GLU A N 1
ATOM 1540 C CA . GLU A 1 187 ? -9.723 -3.623 30.969 1.00 90.31 187 GLU A CA 1
ATOM 1541 C C . GLU A 1 187 ? -8.375 -3.823 30.270 1.00 90.31 187 GLU A C 1
ATOM 1543 O O . GLU A 1 187 ? -7.817 -4.915 30.309 1.00 90.31 187 GLU A O 1
ATOM 1548 N N . ILE A 1 188 ? -7.879 -2.793 29.579 1.00 89.62 188 ILE A N 1
ATOM 1549 C CA . ILE A 1 188 ? -6.712 -2.942 28.688 1.00 89.62 188 ILE A CA 1
ATOM 1550 C C . ILE A 1 188 ? -5.410 -2.587 29.411 1.00 89.62 188 ILE A C 1
ATOM 1552 O O . ILE A 1 188 ? -4.386 -3.241 29.219 1.00 89.62 188 ILE A O 1
ATOM 1556 N N . SER A 1 189 ? -5.432 -1.541 30.238 1.00 88.19 189 SER A N 1
ATOM 1557 C CA . SER A 1 189 ? -4.281 -1.106 31.032 1.00 88.19 189 SER A CA 1
ATOM 1558 C C . SER A 1 189 ? -4.682 -0.886 32.486 1.00 88.19 189 SER A C 1
ATOM 1560 O O . SER A 1 189 ? -5.784 -0.421 32.760 1.00 88.19 189 SER A O 1
ATOM 1562 N N . GLU A 1 190 ? -3.800 -1.184 33.442 1.00 85.44 190 GLU A N 1
ATOM 1563 C CA . GLU A 1 190 ? -4.113 -1.034 34.875 1.00 85.44 190 GLU A CA 1
ATOM 1564 C C . GLU A 1 190 ? -4.582 0.392 35.218 1.00 85.44 190 GLU A C 1
ATOM 1566 O O . GLU A 1 190 ? -5.560 0.589 35.940 1.00 85.44 190 GLU A O 1
ATOM 1571 N N . ASP A 1 191 ? -3.929 1.391 34.623 1.00 85.44 191 ASP A N 1
ATOM 1572 C CA . ASP A 1 191 ? -4.193 2.817 34.818 1.00 85.44 191 ASP A CA 1
ATOM 1573 C C . ASP A 1 191 ? -5.382 3.369 34.006 1.00 85.44 191 ASP A C 1
ATOM 1575 O O . ASP A 1 191 ? -5.765 4.521 34.205 1.00 85.44 191 ASP A O 1
ATOM 1579 N N . GLY A 1 192 ? -5.974 2.576 33.104 1.00 81.75 192 GLY A N 1
ATOM 1580 C CA . GLY A 1 192 ? -7.106 2.984 32.263 1.00 81.75 192 GLY A CA 1
ATOM 1581 C C . GLY A 1 192 ? -6.777 4.046 31.209 1.00 81.75 192 GLY A C 1
ATOM 1582 O O . GLY A 1 192 ? -7.681 4.724 30.721 1.00 81.75 192 GLY A O 1
ATOM 1583 N N . ASN A 1 193 ? -5.499 4.217 30.857 1.00 87.00 193 ASN A N 1
ATOM 1584 C CA . ASN A 1 193 ? -5.063 5.187 29.851 1.00 87.00 193 ASN A CA 1
ATOM 1585 C C . ASN A 1 193 ? -5.205 4.687 28.401 1.00 87.00 193 ASN A C 1
ATOM 1587 O O . ASN A 1 193 ? -5.148 5.499 27.474 1.00 87.00 193 ASN A O 1
ATOM 1591 N N . ILE A 1 194 ? -5.411 3.382 28.187 1.00 91.00 194 ILE A N 1
ATOM 1592 C CA . ILE A 1 194 ? -5.714 2.805 26.870 1.00 91.00 194 ILE A CA 1
ATOM 1593 C C . ILE A 1 194 ? -7.219 2.543 26.779 1.00 91.00 194 ILE A C 1
ATOM 1595 O O . ILE A 1 194 ? -7.744 1.681 27.474 1.00 91.00 194 ILE A O 1
ATOM 1599 N N . PHE A 1 195 ? -7.918 3.280 25.912 1.00 94.44 195 PHE A N 1
ATOM 1600 C CA . PHE A 1 195 ? -9.375 3.148 25.764 1.00 94.44 195 PHE A CA 1
ATOM 1601 C C . PHE A 1 195 ? -9.800 2.076 24.762 1.00 94.44 195 PHE A C 1
ATOM 1603 O O . PHE A 1 195 ? -10.896 1.532 24.878 1.00 94.44 195 PHE A O 1
ATOM 1610 N N . GLY A 1 196 ? -8.967 1.801 23.762 1.00 95.50 196 GLY A N 1
ATOM 1611 C CA . GLY A 1 196 ? -9.259 0.846 22.705 1.00 95.50 196 GLY A CA 1
ATOM 1612 C C . GLY A 1 196 ? -7.983 0.282 22.103 1.00 95.50 196 GLY A C 1
ATOM 1613 O O . GLY A 1 196 ? -6.935 0.927 22.159 1.00 95.50 196 GLY A O 1
ATOM 1614 N N . GLN A 1 197 ? -8.076 -0.937 21.578 1.00 95.81 197 GLN A N 1
ATOM 1615 C CA . GLN A 1 197 ? -6.965 -1.601 20.912 1.00 95.81 197 GLN A CA 1
ATOM 1616 C C . GLN A 1 197 ? -7.457 -2.625 19.883 1.00 95.81 197 GLN A C 1
ATOM 1618 O O . GLN A 1 197 ? -8.081 -3.626 20.238 1.00 95.81 197 GLN A O 1
ATOM 1623 N N . ILE A 1 198 ? -7.131 -2.406 18.608 1.00 96.12 198 ILE A N 1
ATOM 1624 C CA . ILE A 1 198 ? -7.310 -3.383 17.528 1.00 96.12 198 ILE A CA 1
ATOM 1625 C C . ILE A 1 198 ? -6.171 -4.414 17.482 1.00 96.12 198 ILE A C 1
ATOM 1627 O O . ILE A 1 198 ? -4.985 -4.081 17.528 1.00 96.12 198 ILE A O 1
ATOM 1631 N N . TYR A 1 199 ? -6.534 -5.685 17.306 1.00 93.88 199 TYR A N 1
ATOM 1632 C CA . TYR A 1 199 ? -5.597 -6.790 17.119 1.00 93.88 199 TYR A CA 1
ATOM 1633 C C . TYR A 1 199 ? -5.513 -7.200 15.644 1.00 93.88 199 TYR A C 1
ATOM 1635 O O . TYR A 1 199 ? -6.457 -7.742 15.064 1.00 93.88 199 TYR A O 1
ATOM 1643 N N . PHE A 1 200 ? -4.348 -6.960 15.031 1.00 90.25 200 PHE A N 1
ATOM 1644 C CA . PHE A 1 200 ? -4.055 -7.358 13.645 1.00 90.25 200 PHE A CA 1
ATOM 1645 C C . PHE A 1 200 ? -3.678 -8.837 13.493 1.00 90.25 200 PHE A C 1
ATOM 1647 O O . PHE A 1 200 ? -3.789 -9.396 12.404 1.00 90.25 200 PHE A O 1
ATOM 1654 N N . HIS A 1 201 ? -3.279 -9.478 14.591 1.00 90.00 201 HIS A N 1
ATOM 1655 C CA . HIS A 1 201 ? -2.930 -10.892 14.668 1.00 90.00 201 HIS A CA 1
ATOM 1656 C C . HIS A 1 201 ? -3.492 -11.505 15.940 1.00 90.00 201 HIS A C 1
ATOM 1658 O O . HIS A 1 201 ? -3.759 -10.790 16.906 1.00 90.00 201 HIS A O 1
ATOM 1664 N N . ASP A 1 202 ? -3.589 -12.832 15.945 1.00 91.81 202 ASP A N 1
ATOM 1665 C CA . ASP A 1 202 ? -3.853 -13.592 17.160 1.00 91.81 202 ASP A CA 1
ATOM 1666 C C . ASP A 1 202 ? -2.790 -13.258 18.222 1.00 91.81 202 ASP A C 1
ATOM 1668 O O . ASP A 1 202 ? -1.585 -13.243 17.942 1.00 91.81 202 ASP A O 1
ATOM 1672 N N . ALA A 1 203 ? -3.243 -12.978 19.440 1.00 91.00 203 ALA A N 1
ATOM 1673 C CA . ALA A 1 203 ? -2.413 -12.588 20.570 1.00 91.00 203 ALA A CA 1
ATOM 1674 C C . ALA A 1 203 ? -2.877 -13.277 21.857 1.00 91.00 203 ALA A C 1
ATOM 1676 O O . ALA A 1 203 ? -4.015 -13.723 21.973 1.00 91.00 203 ALA A O 1
ATOM 1677 N N . LEU A 1 204 ? -1.986 -13.342 22.845 1.00 89.94 204 LEU A N 1
ATOM 1678 C CA . LEU A 1 204 ? -2.304 -13.798 24.195 1.00 89.94 204 LEU A CA 1
ATOM 1679 C C . LEU A 1 204 ? -2.244 -12.599 25.140 1.00 89.94 204 LEU A C 1
ATOM 1681 O O . LEU A 1 204 ? -1.182 -11.996 25.291 1.00 89.94 204 LEU A O 1
ATOM 1685 N N . LEU A 1 205 ? -3.371 -12.275 25.769 1.00 85.62 205 LEU A N 1
ATOM 1686 C CA . LEU A 1 205 ? -3.492 -11.245 26.799 1.00 85.62 205 LEU A CA 1
ATOM 1687 C C . LEU A 1 205 ? -3.908 -11.928 28.103 1.00 85.62 205 LEU A C 1
ATOM 1689 O O . LEU A 1 205 ? -4.959 -12.560 28.149 1.00 85.62 205 LEU A O 1
ATOM 1693 N N . ASP A 1 206 ? -3.057 -11.876 29.129 1.00 83.81 206 ASP A N 1
ATOM 1694 C CA . ASP A 1 206 ? -3.305 -12.481 30.450 1.00 83.81 206 ASP A CA 1
ATOM 1695 C C . ASP A 1 206 ? -3.785 -13.945 30.407 1.00 83.81 206 ASP A C 1
ATOM 1697 O O . ASP A 1 206 ? -4.630 -14.392 31.180 1.00 83.81 206 ASP A O 1
ATOM 1701 N N . GLY A 1 207 ? -3.241 -14.719 29.462 1.00 83.62 207 GLY A N 1
ATOM 1702 C CA . GLY A 1 207 ? -3.597 -16.127 29.252 1.00 83.62 207 GLY A CA 1
ATOM 1703 C C . GLY A 1 207 ? -4.889 -16.358 28.459 1.00 83.62 207 GLY A C 1
ATOM 1704 O O . GLY A 1 207 ? -5.194 -17.507 28.141 1.00 83.62 207 GLY A O 1
ATOM 1705 N N . LYS A 1 208 ? -5.620 -15.300 28.086 1.00 87.44 208 LYS A N 1
ATOM 1706 C CA . LYS A 1 208 ? -6.743 -15.347 27.144 1.00 87.44 208 LYS A CA 1
ATOM 1707 C C . LYS A 1 208 ? -6.236 -15.146 25.718 1.00 87.44 208 LYS A C 1
ATOM 1709 O O . LYS A 1 208 ? -5.506 -14.202 25.421 1.00 87.44 208 LYS A O 1
ATOM 1714 N N . GLU A 1 209 ? -6.653 -16.029 24.820 1.00 93.50 209 GLU A N 1
ATOM 1715 C CA . GLU A 1 209 ? -6.415 -15.864 23.389 1.00 93.50 209 GLU A CA 1
ATOM 1716 C C . GLU A 1 209 ? -7.366 -14.804 22.820 1.00 93.50 209 GLU A C 1
ATOM 1718 O O . GLU A 1 209 ? -8.587 -14.906 22.955 1.00 93.50 209 GLU A O 1
ATOM 1723 N N . ILE A 1 210 ? -6.795 -13.789 22.181 1.00 94.50 210 ILE A N 1
ATOM 1724 C CA . ILE A 1 210 ? -7.496 -12.753 21.431 1.00 94.50 210 ILE A CA 1
ATOM 1725 C C . ILE A 1 210 ? -7.232 -13.015 19.955 1.00 94.50 210 ILE A C 1
ATOM 1727 O O . ILE A 1 210 ? -6.080 -13.059 19.527 1.00 94.50 210 ILE A O 1
ATOM 1731 N N . LYS A 1 211 ? -8.292 -13.217 19.175 1.00 94.88 211 LYS A N 1
ATOM 1732 C CA . LYS A 1 211 ? -8.176 -13.446 17.734 1.00 94.88 211 LYS A CA 1
ATOM 1733 C C . LYS A 1 211 ? -7.889 -12.150 16.976 1.00 94.88 211 LYS A C 1
ATOM 1735 O O . LYS A 1 211 ? -8.263 -11.061 17.408 1.00 94.88 211 LYS A O 1
ATOM 1740 N N . ALA A 1 212 ? -7.237 -12.273 15.821 1.00 92.62 212 ALA A N 1
ATOM 1741 C CA . ALA A 1 212 ? -7.144 -11.184 14.858 1.00 92.62 212 ALA A CA 1
ATOM 1742 C C . ALA A 1 212 ? -8.548 -10.669 14.499 1.00 92.62 212 ALA A C 1
ATOM 1744 O O . ALA A 1 212 ? -9.506 -11.442 14.496 1.00 92.62 212 ALA A O 1
ATOM 1745 N N . LYS A 1 213 ? -8.652 -9.384 14.133 1.00 94.75 213 LYS A N 1
ATOM 1746 C CA . LYS A 1 213 ? -9.926 -8.676 13.882 1.00 94.75 213 LYS A CA 1
ATOM 1747 C C . LYS A 1 213 ? -10.761 -8.412 15.139 1.00 94.75 213 LYS A C 1
ATOM 1749 O O . LYS A 1 213 ? -11.939 -8.077 15.021 1.00 94.75 213 LYS A O 1
ATOM 1754 N N . THR A 1 214 ? -10.170 -8.504 16.325 1.00 97.62 214 THR A N 1
ATOM 1755 C CA . THR A 1 214 ? -10.836 -8.124 17.574 1.00 97.62 214 THR A CA 1
ATOM 1756 C C . THR A 1 214 ? -10.396 -6.735 18.023 1.00 97.62 214 THR A C 1
ATOM 1758 O O . THR A 1 214 ? -9.204 -6.443 18.099 1.00 97.62 214 THR A O 1
ATOM 1761 N N . ILE A 1 215 ? -11.370 -5.881 18.323 1.00 97.81 215 ILE A N 1
ATOM 1762 C CA . ILE A 1 215 ? -11.212 -4.607 19.015 1.00 97.81 215 ILE A CA 1
ATOM 1763 C C . ILE A 1 215 ? -11.515 -4.855 20.490 1.00 97.81 215 ILE A C 1
ATOM 1765 O O . ILE A 1 215 ? -12.639 -5.223 20.837 1.00 97.81 215 ILE A O 1
ATOM 1769 N N . LEU A 1 216 ? -10.535 -4.621 21.357 1.00 97.00 216 LEU A N 1
ATOM 177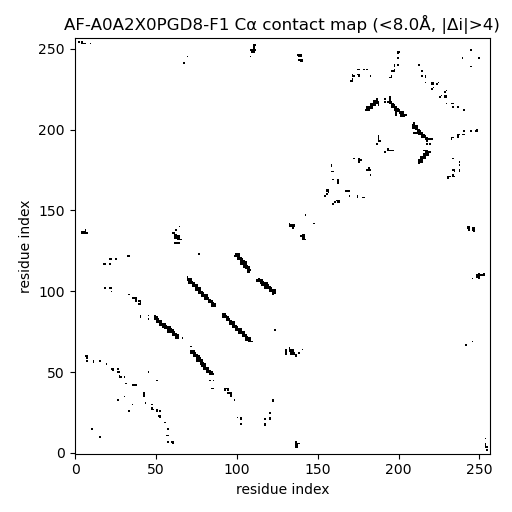0 C CA . LEU A 1 216 ? -10.786 -4.493 22.787 1.00 97.00 216 LEU A CA 1
ATOM 1771 C C . LEU A 1 216 ? -11.144 -3.048 23.110 1.00 97.00 216 LEU A C 1
ATOM 1773 O O . LEU A 1 216 ? -10.502 -2.127 22.609 1.00 97.00 216 LEU A O 1
ATOM 1777 N N . ILE A 1 217 ? -12.160 -2.861 23.946 1.00 97.19 217 ILE A N 1
ATOM 1778 C CA . ILE A 1 217 ? -12.584 -1.563 24.463 1.00 97.19 217 ILE A CA 1
ATOM 1779 C C . ILE A 1 217 ? -12.549 -1.590 25.983 1.00 97.19 217 ILE A C 1
ATOM 1781 O O . ILE A 1 217 ? -13.179 -2.445 26.609 1.00 97.19 217 ILE A O 1
ATOM 1785 N N . ASP A 1 218 ? -11.890 -0.599 26.573 1.00 94.88 218 ASP A N 1
ATOM 1786 C CA . ASP A 1 218 ? -11.914 -0.416 28.015 1.00 94.88 218 ASP A CA 1
ATOM 1787 C C . ASP A 1 218 ? -13.260 0.185 28.450 1.00 94.88 218 ASP A C 1
ATOM 1789 O O . ASP A 1 218 ? -13.588 1.311 28.053 1.00 94.88 218 ASP A O 1
ATOM 1793 N N . PRO A 1 219 ? -14.069 -0.517 29.267 1.00 92.19 219 PRO A N 1
ATOM 1794 C CA . PRO A 1 219 ? -15.391 -0.033 29.660 1.00 92.19 219 PRO A CA 1
ATOM 1795 C C . PRO A 1 219 ? -15.339 1.288 30.448 1.00 92.19 219 PRO A C 1
ATOM 1797 O O . PRO A 1 219 ? -16.303 2.060 30.403 1.00 92.19 219 PRO A O 1
ATOM 1800 N N . ARG A 1 220 ? -14.206 1.615 31.092 1.00 93.69 220 ARG A N 1
ATOM 1801 C CA . ARG A 1 220 ? -14.000 2.878 31.828 1.00 93.69 220 ARG A CA 1
ATOM 1802 C C . ARG A 1 220 ? -13.993 4.107 30.910 1.00 93.69 220 ARG A C 1
ATOM 1804 O O . ARG A 1 220 ? -14.126 5.241 31.380 1.00 93.69 220 ARG A O 1
ATOM 1811 N N . VAL A 1 221 ? -13.923 3.926 29.585 1.00 93.12 221 VAL A N 1
ATOM 1812 C CA . VAL A 1 221 ? -14.118 5.021 28.618 1.00 93.12 221 VAL A CA 1
ATOM 1813 C C . VAL A 1 221 ? -15.506 5.660 28.748 1.00 93.12 221 VAL A C 1
ATOM 1815 O O . VAL A 1 221 ? -15.658 6.863 28.541 1.00 93.12 221 VAL A O 1
ATOM 1818 N N . ILE A 1 222 ? -16.524 4.884 29.136 1.00 91.88 222 ILE A N 1
ATOM 1819 C CA . ILE A 1 222 ? -17.890 5.392 29.316 1.00 91.88 222 ILE A CA 1
ATOM 1820 C C . ILE A 1 222 ? -17.945 6.326 30.525 1.00 91.88 222 ILE A C 1
ATOM 1822 O O . ILE A 1 222 ? -18.567 7.383 30.457 1.00 91.88 222 ILE A O 1
ATOM 1826 N N . GLU A 1 223 ? -17.268 5.967 31.612 1.00 89.00 223 GLU A N 1
ATOM 1827 C CA . GLU A 1 223 ? -17.218 6.778 32.830 1.00 89.00 223 GLU A CA 1
ATOM 1828 C C . GLU A 1 223 ? -16.440 8.079 32.604 1.00 89.00 223 GLU A C 1
ATOM 1830 O O . GLU A 1 223 ? -16.861 9.146 33.044 1.00 89.00 223 GLU A O 1
ATOM 1835 N N . SER A 1 224 ? -15.330 8.004 31.866 1.00 89.06 224 SER A N 1
ATOM 1836 C CA . SER A 1 224 ? -14.445 9.149 31.629 1.00 89.06 224 SER A CA 1
ATOM 1837 C C . SER A 1 224 ? -14.898 10.075 30.493 1.00 89.06 224 SER A C 1
ATOM 1839 O O . SER A 1 224 ? -14.661 11.282 30.559 1.00 89.06 224 SER A O 1
ATOM 1841 N N . ARG A 1 225 ? -15.524 9.541 29.433 1.00 91.12 225 ARG A N 1
ATOM 1842 C CA . ARG A 1 225 ? -15.837 10.277 28.188 1.00 91.12 225 ARG A CA 1
ATOM 1843 C C . ARG A 1 225 ? -17.266 10.076 27.670 1.00 91.12 225 ARG A C 1
ATOM 1845 O O . ARG A 1 225 ? -17.627 10.626 26.625 1.00 91.12 225 ARG A O 1
ATOM 1852 N N . GLY A 1 226 ? -18.096 9.317 28.380 1.00 93.38 226 GLY A N 1
ATOM 1853 C CA . GLY A 1 226 ? -19.477 9.037 27.997 1.00 93.38 226 GLY A CA 1
ATOM 1854 C C . GLY A 1 226 ? -19.610 8.169 26.742 1.00 93.38 226 GLY A C 1
ATOM 1855 O O . GLY A 1 226 ? -18.642 7.669 26.169 1.00 93.38 226 GLY A O 1
ATOM 1856 N N . ILE A 1 227 ? -20.851 8.034 26.268 1.00 92.62 227 ILE A N 1
ATOM 1857 C CA . ILE A 1 227 ? -21.184 7.251 25.065 1.00 92.62 227 ILE A CA 1
ATOM 1858 C C . ILE A 1 227 ? -20.510 7.832 23.810 1.00 92.62 227 ILE A C 1
ATOM 1860 O O . ILE A 1 227 ? -20.142 7.089 22.906 1.00 92.62 227 ILE A O 1
ATOM 1864 N N . GLY A 1 228 ? -20.323 9.155 23.744 1.00 92.56 228 GLY A N 1
ATOM 1865 C CA . GLY A 1 228 ? -19.605 9.795 22.637 1.00 92.56 228 GLY A CA 1
ATOM 1866 C C . GLY A 1 228 ? -18.139 9.362 22.565 1.00 92.56 228 GLY A C 1
ATOM 1867 O O . GLY A 1 228 ? -17.653 9.053 21.480 1.00 92.56 228 GLY A O 1
ATOM 1868 N N . GLY A 1 229 ? -17.466 9.275 23.719 1.00 93.75 229 GLY A N 1
ATOM 1869 C CA . GLY A 1 229 ? -16.105 8.753 23.823 1.00 93.75 229 GLY A CA 1
ATOM 1870 C C . GLY A 1 229 ? -16.011 7.294 23.398 1.00 93.75 229 GLY A C 1
ATOM 1871 O O . GLY A 1 229 ? -15.208 6.981 22.527 1.00 93.75 229 GLY A O 1
ATOM 1872 N N . LEU A 1 230 ? -16.895 6.439 23.923 1.00 95.38 230 LEU A N 1
ATOM 1873 C CA . LEU A 1 230 ? -16.999 5.035 23.513 1.00 95.38 230 LEU A CA 1
ATOM 1874 C C . LEU A 1 230 ? -17.149 4.895 21.991 1.00 95.38 230 LEU A C 1
ATOM 1876 O O . LEU A 1 230 ? -16.409 4.152 21.347 1.00 95.38 230 LEU A O 1
ATOM 1880 N N . ASN A 1 231 ? -18.100 5.632 21.414 1.00 96.00 231 ASN A N 1
ATOM 1881 C CA . ASN A 1 231 ? -18.373 5.585 19.985 1.00 96.00 231 ASN A CA 1
ATOM 1882 C C . ASN A 1 231 ? -17.159 6.031 19.161 1.00 96.00 231 ASN A C 1
ATOM 1884 O O . ASN A 1 231 ? -16.854 5.420 18.139 1.00 96.00 231 ASN A O 1
ATOM 1888 N N . ASN A 1 232 ? -16.467 7.084 19.602 1.00 95.25 232 ASN A N 1
ATOM 1889 C CA . ASN A 1 232 ? -15.262 7.569 18.942 1.00 95.25 232 ASN A CA 1
ATOM 1890 C C . ASN A 1 232 ? -14.132 6.536 19.010 1.00 95.25 232 ASN A C 1
ATOM 1892 O O . ASN A 1 232 ? -13.502 6.290 17.989 1.00 95.25 232 ASN A O 1
ATOM 1896 N N . THR A 1 233 ? -13.930 5.884 20.157 1.00 96.88 233 THR A N 1
ATOM 1897 C CA . THR A 1 233 ? -12.912 4.840 20.314 1.00 96.88 233 THR A CA 1
ATOM 1898 C C . THR A 1 233 ? -13.170 3.661 19.378 1.00 96.88 233 THR A C 1
ATOM 1900 O O . THR A 1 233 ? -12.271 3.274 18.642 1.00 96.88 233 THR A O 1
ATOM 1903 N N . ILE A 1 234 ? -14.398 3.135 19.312 1.00 97.81 234 ILE A N 1
ATOM 1904 C CA . ILE A 1 234 ? -14.718 2.032 18.385 1.00 97.81 234 ILE A CA 1
ATOM 1905 C C . ILE A 1 234 ? -14.467 2.456 16.931 1.00 97.81 234 ILE A C 1
ATOM 1907 O O . ILE A 1 234 ? -13.848 1.714 16.168 1.00 97.81 234 ILE A O 1
ATOM 1911 N N . MET A 1 235 ? -14.901 3.662 16.545 1.00 97.12 235 MET A N 1
ATOM 1912 C CA . MET A 1 235 ? -14.646 4.193 15.202 1.00 97.12 235 MET A CA 1
ATOM 1913 C C . MET A 1 235 ? -13.155 4.361 14.910 1.00 97.12 235 MET A C 1
ATOM 1915 O O . MET A 1 235 ? -12.720 4.056 13.803 1.00 97.12 235 MET A O 1
ATOM 1919 N N . HIS A 1 236 ? -12.374 4.827 15.884 1.00 96.12 236 HIS A N 1
ATOM 1920 C CA . HIS A 1 236 ? -10.931 4.996 15.765 1.00 96.12 236 HIS A CA 1
ATOM 1921 C C . HIS A 1 236 ? -10.242 3.663 15.460 1.00 96.12 236 HIS A C 1
ATOM 1923 O O . HIS A 1 236 ? -9.499 3.565 14.484 1.00 96.12 236 HIS A O 1
ATOM 1929 N N . GLU A 1 237 ? -10.582 2.612 16.207 1.00 97.50 237 GLU A N 1
ATOM 1930 C CA . GLU A 1 237 ? -10.049 1.266 15.979 1.00 97.50 237 GLU A CA 1
ATOM 1931 C C . GLU A 1 237 ? -10.511 0.673 14.634 1.00 97.50 237 GLU A C 1
ATOM 1933 O O . GLU A 1 237 ? -9.728 0.026 13.934 1.00 97.50 237 GLU A O 1
ATOM 1938 N N . CYS A 1 238 ? -11.746 0.957 14.201 1.00 96.88 238 CYS A N 1
ATOM 1939 C CA . CYS A 1 238 ? -12.214 0.595 12.859 1.00 96.88 238 CYS A CA 1
ATOM 1940 C C . CYS A 1 238 ? -11.380 1.283 11.766 1.00 96.88 238 CYS A C 1
ATOM 1942 O O . CYS A 1 238 ? -10.939 0.637 10.813 1.00 96.88 238 CYS A O 1
ATOM 1944 N N . VAL A 1 239 ? -11.112 2.584 11.902 1.00 94.19 239 VAL A N 1
ATOM 1945 C CA . VAL A 1 239 ? -10.257 3.320 10.959 1.00 94.19 239 VAL A CA 1
ATOM 1946 C C . VAL A 1 239 ? -8.834 2.764 10.977 1.00 94.19 239 VAL A C 1
ATOM 1948 O O . VAL A 1 239 ? -8.249 2.586 9.906 1.00 94.19 239 VAL A O 1
ATOM 1951 N N . HIS A 1 240 ? -8.297 2.409 12.148 1.00 93.38 240 HIS A N 1
ATOM 1952 C CA . HIS A 1 240 ? -6.993 1.762 12.240 1.00 93.38 240 HIS A CA 1
ATOM 1953 C C . HIS A 1 240 ? -6.948 0.439 11.481 1.00 93.38 240 HIS A C 1
ATOM 1955 O O . HIS A 1 240 ? -6.022 0.229 10.693 1.00 93.38 240 HIS A O 1
ATOM 1961 N N . TRP A 1 241 ? -7.958 -0.420 11.642 1.00 92.75 241 TRP A N 1
ATOM 1962 C CA . TRP A 1 241 ? -8.065 -1.645 10.853 1.00 92.75 241 TRP A CA 1
ATOM 1963 C C . TRP A 1 241 ? -8.094 -1.341 9.350 1.00 92.75 241 TRP A C 1
ATOM 1965 O O . TRP A 1 241 ? -7.304 -1.885 8.575 1.00 92.75 241 TRP A O 1
ATOM 1975 N N . HIS A 1 242 ? -8.972 -0.431 8.929 1.00 90.94 242 HIS A N 1
ATOM 1976 C CA . HIS A 1 242 ? -9.149 -0.094 7.521 1.00 90.94 242 HIS A CA 1
ATOM 1977 C C . HIS A 1 242 ? -7.874 0.471 6.886 1.00 90.94 242 HIS A C 1
ATOM 1979 O O . HIS A 1 242 ? -7.501 0.038 5.798 1.00 90.94 242 HIS A O 1
ATOM 1985 N N . LYS A 1 243 ? -7.181 1.399 7.551 1.00 88.88 243 LYS A N 1
ATOM 1986 C CA . LYS A 1 243 ? -6.014 2.086 6.981 1.00 88.88 243 LYS A CA 1
ATOM 1987 C C . LYS A 1 243 ? -4.706 1.335 7.171 1.00 88.88 243 LYS A C 1
ATOM 1989 O O . LYS A 1 243 ? -3.826 1.450 6.327 1.00 88.88 243 LYS A O 1
ATOM 1994 N N . HIS A 1 244 ? -4.550 0.559 8.238 1.00 87.94 244 HIS A N 1
ATOM 1995 C CA . HIS A 1 244 ? -3.239 0.014 8.584 1.00 87.94 244 HIS A CA 1
ATOM 1996 C C . HIS A 1 244 ? -3.109 -1.504 8.426 1.00 87.94 244 HIS A C 1
ATOM 1998 O O . HIS A 1 244 ? -2.005 -2.024 8.581 1.00 87.94 244 HIS A O 1
ATOM 2004 N N . ARG A 1 245 ? -4.165 -2.231 8.035 1.00 86.19 245 ARG A N 1
ATOM 2005 C CA . ARG A 1 245 ? -4.089 -3.695 7.863 1.00 86.19 245 ARG A CA 1
ATOM 2006 C C . ARG A 1 245 ? -2.938 -4.165 6.966 1.00 86.19 245 ARG A C 1
ATOM 2008 O O . ARG A 1 245 ? -2.325 -5.169 7.303 1.00 86.19 245 ARG A O 1
ATOM 2015 N N . LEU A 1 246 ? -2.597 -3.456 5.884 1.00 84.31 246 LEU A N 1
ATOM 2016 C CA . LEU A 1 246 ? -1.496 -3.864 4.997 1.00 84.31 246 LEU A CA 1
ATOM 2017 C C . LEU A 1 246 ? -0.134 -3.765 5.692 1.00 84.31 246 LEU A C 1
ATOM 2019 O O . LEU A 1 246 ? 0.677 -4.681 5.574 1.00 84.31 246 LEU A O 1
ATOM 2023 N N . ALA A 1 247 ? 0.086 -2.699 6.462 1.00 84.00 247 ALA A N 1
ATOM 2024 C CA . ALA A 1 247 ? 1.313 -2.498 7.223 1.00 84.00 247 ALA A CA 1
ATOM 2025 C C . ALA A 1 247 ? 1.444 -3.483 8.393 1.00 84.00 247 ALA A C 1
ATOM 2027 O O . ALA A 1 247 ? 2.536 -3.993 8.635 1.00 84.00 247 ALA A O 1
ATOM 2028 N N . TRP A 1 248 ? 0.350 -3.750 9.120 1.00 78.50 248 TRP A N 1
ATOM 2029 C CA . TRP A 1 248 ? 0.412 -4.513 10.372 1.00 78.50 248 TRP A CA 1
ATOM 2030 C C . TRP A 1 248 ? 0.136 -6.000 10.218 1.00 78.50 248 TRP A C 1
ATOM 2032 O O . TRP A 1 248 ? 0.776 -6.774 10.911 1.00 78.50 248 TRP A O 1
ATOM 2042 N N . THR A 1 249 ? -0.706 -6.441 9.282 1.00 69.19 249 THR A N 1
ATOM 2043 C CA . THR A 1 249 ? -0.940 -7.884 9.062 1.00 69.19 249 THR A CA 1
ATOM 2044 C C . THR A 1 249 ? 0.307 -8.574 8.499 1.00 69.19 249 THR A C 1
ATOM 2046 O O . THR A 1 249 ? 0.552 -9.750 8.759 1.00 69.19 249 THR A O 1
ATOM 2049 N N . ASN A 1 250 ? 1.162 -7.824 7.803 1.00 64.94 250 ASN A N 1
ATOM 2050 C CA . ASN A 1 250 ? 2.269 -8.369 7.013 1.00 64.94 250 ASN A CA 1
ATOM 2051 C C . ASN A 1 250 ? 3.653 -8.051 7.611 1.00 64.94 250 ASN A C 1
ATOM 2053 O O . ASN A 1 250 ? 4.689 -8.215 6.971 1.00 64.94 250 ASN A O 1
ATOM 2057 N N . VAL A 1 251 ? 3.679 -7.640 8.885 1.00 55.16 251 VAL A N 1
ATOM 2058 C CA . VAL A 1 251 ? 4.888 -7.245 9.634 1.00 55.16 251 VAL A CA 1
ATOM 2059 C C . VAL A 1 251 ? 5.978 -8.310 9.627 1.00 55.16 251 VAL A C 1
ATOM 2061 O O . VAL A 1 251 ? 7.155 -7.974 9.556 1.00 55.16 251 VAL A O 1
ATOM 2064 N N . LYS A 1 252 ? 5.610 -9.594 9.658 1.00 55.72 252 LYS A N 1
ATOM 2065 C CA . LYS A 1 252 ? 6.585 -10.692 9.738 1.00 55.72 252 LYS A CA 1
ATOM 2066 C C . LYS A 1 252 ? 7.510 -10.793 8.513 1.00 55.72 252 LYS A C 1
ATOM 2068 O O . LYS A 1 252 ? 8.545 -11.436 8.620 1.00 55.72 252 LYS A O 1
ATOM 2073 N N . TYR A 1 253 ? 7.168 -10.149 7.397 1.00 58.75 253 TYR A N 1
ATOM 2074 C CA . TYR A 1 253 ? 7.809 -10.359 6.093 1.00 58.75 253 TYR A CA 1
ATOM 2075 C C . TYR A 1 253 ? 8.718 -9.203 5.672 1.00 58.75 253 TYR A C 1
ATOM 2077 O O . TYR A 1 253 ? 9.692 -9.408 4.956 1.00 58.75 253 TYR A O 1
ATOM 2085 N N . LEU A 1 254 ? 8.464 -7.993 6.178 1.00 55.91 254 LEU A N 1
ATOM 2086 C CA . LEU A 1 254 ? 9.367 -6.848 5.998 1.00 55.91 254 LEU A CA 1
ATOM 2087 C C . LEU A 1 254 ? 10.561 -6.871 6.971 1.00 55.91 254 LEU A C 1
ATOM 2089 O O . LEU A 1 254 ? 11.512 -6.113 6.790 1.00 55.91 254 LEU A O 1
ATOM 2093 N N . ASP A 1 255 ? 10.508 -7.738 7.987 1.00 50.09 255 ASP A N 1
ATOM 2094 C CA . ASP A 1 255 ? 11.526 -7.888 9.034 1.00 50.09 255 ASP A CA 1
ATOM 2095 C C . ASP A 1 255 ? 12.458 -9.108 8.807 1.00 50.09 255 ASP A C 1
ATOM 2097 O O . ASP A 1 255 ? 13.412 -9.310 9.566 1.00 50.09 255 ASP A O 1
ATOM 2101 N N . THR A 1 256 ? 12.239 -9.927 7.766 1.00 44.34 256 THR A N 1
ATOM 2102 C CA . THR A 1 256 ? 13.105 -11.082 7.455 1.00 44.34 256 THR A CA 1
ATOM 2103 C C . THR A 1 256 ? 14.426 -10.649 6.810 1.00 44.34 256 THR A C 1
ATOM 2105 O O . THR A 1 256 ? 14.469 -10.199 5.665 1.00 44.34 256 THR A O 1
ATOM 2108 N N . LYS A 1 257 ? 15.504 -10.780 7.596 1.00 37.66 257 LYS A N 1
ATOM 2109 C CA . LYS A 1 257 ? 16.909 -10.525 7.234 1.00 37.66 257 LYS A CA 1
ATOM 2110 C C . LYS A 1 257 ? 17.374 -11.290 5.999 1.00 37.66 257 LYS A C 1
ATOM 2112 O O . LYS A 1 257 ? 16.956 -12.445 5.790 1.00 37.66 257 LYS A O 1
#

Secondary structure (DSSP, 8-state):
------HHHHHHHHSHHHHHHHHHHHHHHTGGGS----SSS-GGG--GGGEEEEEEEEEEEEEBTT-SSSEEEEEEEEEEEEEEEEE-SS-EEEEEEEEEEEEEEEEEEESEEEEEEEEEEEE--TT--S-SSBBPTTS-B---TTTHHHHHHHHHHHH-GGGGTS-----HHHHHHHTT-EEEE---STTS---EEEESS-EEETTEEE-TTEEEE-THHHHHHHHHHHHHHHHHHHHHHHHHHHHHHTHHHHS--

Nearest PDB structures (foldseek):
  6baq-assembly3_C  TM=3.866E-01  e=1.103E-02  Mus musculus
  6baq-assembly2_B  TM=3.337E-01  e=1.039E-02  Mus musculus
  6baq-assembly5_E  TM=3.788E-01  e=2.521E-02  Mus musculus
  6baq-assembly7_G  TM=3.597E-01  e=3.388E-02  Mus musculus
  4rlc-assembly1_A  TM=5.690E-01  e=2.682E+00  Pseudomonas aeruginosa